Protein 7WQ5 (pdb70)

Structure (mmCIF, N/CA/C/O backbone):
data_7WQ5
#
_entry.id   7WQ5
#
_cell.length_a   92.520
_cell.length_b   132.050
_cell.length_c   124.430
_cell.angle_alpha   90.000
_cell.angle_beta   90.000
_cell.angle_gamma   90.000
#
_symmetry.space_group_name_H-M   'C 2 2 2'
#
loop_
_entity.id
_entity.type
_entity.pdbx_description
1 polymer 'Ethylene-responsive transcription factor WRI1'
2 polymer "DNA (5'-D(P*GP*TP*GP*GP*AP*CP*GP*AP*TP*GP*AP*AP*AP*CP*CP*GP*AP*GP*GP*AP*AP*GP*TP*A)-3')"
3 polymer "DNA (5'-D(P*TP*AP*CP*TP*TP*CP*CP*TP*CP*GP*GP*TP*TP*TP*CP*AP*TP*CP*GP*TP*CP*CP*AP*C)-3')"
4 non-polymer 'AMMONIUM ION'
5 water water
#
loop_
_atom_site.group_PDB
_atom_site.id
_atom_site.type_symbol
_atom_site.label_atom_id
_atom_site.label_alt_id
_atom_site.label_comp_id
_atom_site.label_asym_id
_atom_site.label_entity_id
_atom_site.label_seq_id
_atom_site.pdbx_PDB_ins_code
_atom_site.Cartn_x
_atom_site.Cartn_y
_atom_site.Cartn_z
_atom_site.occupancy
_atom_site.B_iso_or_equiv
_atom_site.auth_seq_id
_atom_site.auth_comp_id
_atom_site.auth_asym_id
_atom_site.auth_atom_id
_atom_site.pdbx_PDB_model_num
ATOM 1 N N . SER A 1 4 ? 11.88725 45.77859 -9.17159 1.000 102.68962 59 SER A N 1
ATOM 2 C CA . SER A 1 4 ? 10.50066 45.33581 -9.24856 1.000 104.44844 59 SER A CA 1
ATOM 3 C C . SER A 1 4 ? 9.54758 46.41634 -8.72866 1.000 108.41733 59 SER A C 1
ATOM 4 O O . SER A 1 4 ? 9.23971 47.38930 -9.42891 1.000 103.82349 59 SER A O 1
ATOM 7 N N . THR A 1 5 ? 9.09602 46.23511 -7.48963 1.000 97.13477 60 THR A N 1
ATOM 8 C CA . THR A 1 5 ? 8.10207 47.12439 -6.90217 1.000 95.95136 60 THR A CA 1
ATOM 9 C C . THR A 1 5 ? 8.68543 48.51645 -6.64888 1.000 92.70135 60 THR A C 1
ATOM 10 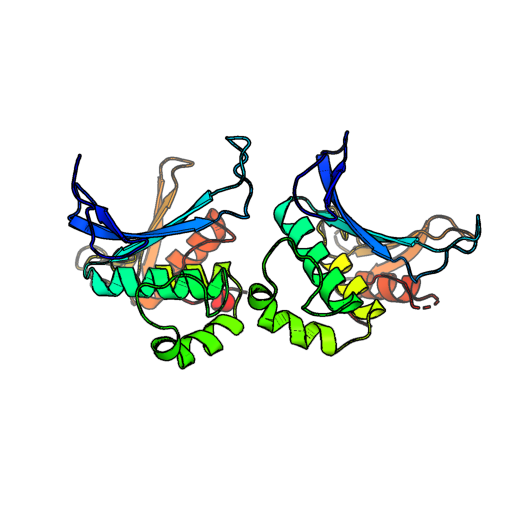O O . THR A 1 5 ? 9.83191 48.65683 -6.20946 1.000 97.75102 60 THR A O 1
ATOM 14 N N . ARG A 1 6 ? 7.90189 49.54713 -6.96545 1.000 80.60968 61 ARG A N 1
ATOM 15 C CA . ARG A 1 6 ? 8.28855 50.91926 -6.66617 1.000 77.28962 61 ARG A CA 1
ATOM 16 C C . ARG A 1 6 ? 8.32385 51.14757 -5.15573 1.000 75.98914 61 ARG A C 1
ATOM 17 O O . ARG A 1 6 ? 7.53397 50.57173 -4.40261 1.000 73.90071 61 ARG A O 1
ATOM 25 N N . ARG A 1 7 ? 9.24184 52.00476 -4.70765 1.000 62.29321 62 ARG A N 1
ATOM 26 C CA . ARG A 1 7 ? 9.37483 52.22823 -3.27347 1.000 67.91308 62 ARG A CA 1
ATOM 27 C C . ARG A 1 7 ? 8.09025 52.82291 -2.71021 1.000 57.91527 62 ARG A C 1
ATOM 28 O O . ARG A 1 7 ? 7.44007 53.66141 -3.33952 1.000 60.98715 62 ARG A O 1
ATOM 36 N N . SER A 1 8 ? 7.72127 52.36305 -1.51509 1.000 58.36376 63 SER A N 1
ATOM 37 C CA . SER A 1 8 ? 6.43637 52.73093 -0.93160 1.000 58.76422 63 SER A CA 1
ATOM 38 C C . SER A 1 8 ? 6.35801 54.21433 -0.59867 1.000 54.13901 63 SER A C 1
ATOM 39 O O . SER A 1 8 ? 5.25864 54.76803 -0.49566 1.000 51.83086 63 SER A O 1
ATOM 42 N N . SER A 1 9 ? 7.49521 54.87116 -0.41300 1.000 47.14203 64 SER A N 1
ATOM 43 C CA . SER A 1 9 ? 7.50438 56.28753 -0.09731 1.000 52.49848 64 SER A CA 1
ATOM 44 C C . SER A 1 9 ? 8.61607 56.96996 -0.87575 1.000 42.95140 64 SER A C 1
ATOM 45 O O . SER A 1 9 ? 9.64663 56.36841 -1.17297 1.000 54.24430 64 SER A O 1
ATOM 48 N N . ILE A 1 10 ? 8.39247 58.24594 -1.20058 1.000 45.52709 65 ILE A N 1
ATOM 49 C CA . ILE A 1 10 ? 9.40763 59.05703 -1.87015 1.000 50.52922 65 ILE A CA 1
ATOM 50 C C . ILE A 1 10 ? 10.51881 59.50810 -0.93737 1.000 55.31581 65 ILE A C 1
ATOM 51 O O . ILE A 1 10 ? 11.49841 60.10619 -1.40316 1.000 54.58795 65 ILE A O 1
ATOM 56 N N . TYR A 1 11 ? 10.41307 59.23151 0.36015 1.000 54.79932 66 TYR A N 1
ATOM 57 C CA . TYR A 1 11 ? 11.35589 59.74219 1.34773 1.000 59.00398 66 TYR A CA 1
ATOM 58 C C . TYR A 1 11 ? 12.23858 58.63078 1.88922 1.000 50.93390 66 TYR A C 1
ATOM 59 O O . TYR A 1 11 ? 11.83121 57.47179 1.97470 1.000 58.45554 66 TYR A O 1
ATOM 68 N N . ARG A 1 12 ? 13.45134 59.00668 2.26707 1.000 50.88629 67 ARG A N 1
ATOM 69 C CA . ARG A 1 12 ? 14.36061 58.07076 2.90424 1.000 53.95303 67 ARG A CA 1
ATOM 70 C C . ARG A 1 12 ? 13.85437 57.72766 4.30091 1.000 65.68398 67 ARG A C 1
ATOM 71 O O . ARG A 1 12 ? 13.34360 58.58968 5.02252 1.000 63.60500 67 ARG A O 1
ATOM 79 N N . GLY A 1 13 ? 13.95697 56.45261 4.66670 1.000 66.14982 68 GLY A N 1
ATOM 80 C CA . GLY A 1 13 ? 13.60906 56.02187 6.00773 1.000 61.81707 68 GLY A CA 1
ATOM 81 C C . GLY A 1 13 ? 12.12689 55.93177 6.29696 1.000 66.14389 68 GLY A C 1
ATOM 82 O O . GLY A 1 13 ? 11.74705 55.72827 7.45926 1.000 65.38300 68 GLY A O 1
ATOM 83 N N . VAL A 1 14 ? 11.28065 56.08105 5.28095 1.000 56.68743 69 VAL A N 1
ATOM 84 C CA . VAL A 1 14 ? 9.82969 56.06886 5.41770 1.000 48.53465 69 VAL A CA 1
ATOM 85 C C . VAL A 1 14 ? 9.28327 54.88057 4.64329 1.000 57.17649 69 VAL A C 1
ATOM 86 O O . VAL A 1 14 ? 9.62841 54.68607 3.47387 1.000 53.90304 69 VAL A O 1
ATOM 90 N N . THR A 1 15 ? 8.42476 54.09825 5.28531 1.000 55.56474 70 THR A N 1
ATOM 91 C CA . THR A 1 15 ? 7.77207 52.97423 4.63187 1.000 47.34647 70 THR A CA 1
ATOM 92 C C . THR A 1 15 ? 6.27863 53.05384 4.88811 1.000 53.30531 70 THR A C 1
ATOM 93 O O . THR A 1 15 ? 5.84898 53.05470 6.04392 1.000 55.50466 70 THR A O 1
ATOM 97 N N . ARG A 1 16 ? 5.48944 53.12297 3.82274 1.000 53.08176 71 ARG A N 1
ATOM 98 C CA . ARG A 1 16 ? 4.04748 53.05106 3.98614 1.000 50.26466 71 ARG A CA 1
ATOM 99 C C . ARG A 1 16 ? 3.66441 51.61340 4.27416 1.000 50.73752 71 ARG A C 1
ATOM 100 O O . ARG A 1 16 ? 3.91907 50.72982 3.45414 1.000 48.49586 71 ARG A O 1
ATOM 108 N N . HIS A 1 17 ? 3.06800 51.37578 5.44076 1.000 57.23677 72 HIS A N 1
ATOM 109 C CA . HIS A 1 17 ? 2.74697 50.01620 5.84637 1.000 44.88182 72 HIS A CA 1
ATOM 110 C C . HIS A 1 17 ? 1.64584 49.43214 4.97196 1.000 52.67421 72 HIS A C 1
ATOM 111 O O . HIS A 1 17 ? 0.61164 50.06981 4.74398 1.000 49.17926 72 HIS A O 1
ATOM 118 N N . ARG A 1 18 ? 1.86782 48.20198 4.49893 1.000 54.20674 73 ARG A N 1
ATOM 119 C CA . ARG A 1 18 ? 0.99062 47.62000 3.48834 1.000 49.95313 73 ARG A CA 1
ATOM 120 C C . ARG A 1 18 ? -0.42095 47.40792 4.01019 1.000 53.72961 73 ARG A C 1
ATOM 121 O O . ARG A 1 18 ? -1.37629 47.42667 3.23070 1.000 46.48416 73 ARG A O 1
ATOM 129 N N . TRP A 1 19 ? -0.58209 47.21121 5.31603 1.000 54.74121 74 TRP A N 1
ATOM 130 C CA . TRP A 1 19 ? -1.90410 46.97256 5.87893 1.000 49.78877 74 TRP A CA 1
ATOM 131 C C . TRP A 1 19 ? -2.51993 48.22087 6.49726 1.000 54.71108 74 TRP A C 1
ATOM 132 O O . TRP A 1 19 ? -3.65931 48.56516 6.18040 1.000 61.60724 74 TRP A O 1
ATOM 143 N N . THR A 1 20 ? -1.78746 48.92287 7.36113 1.000 53.27808 75 THR A N 1
ATOM 144 C CA . THR A 1 20 ? -2.39007 50.04209 8.07633 1.000 49.24370 75 THR A CA 1
ATOM 145 C C . THR A 1 20 ? -2.45637 51.29702 7.21758 1.000 51.42121 75 THR A C 1
ATOM 146 O O . THR A 1 20 ? -3.23142 52.20941 7.51605 1.000 53.07503 75 THR A O 1
ATOM 150 N N . GLY A 1 21 ? -1.64270 51.38188 6.17652 1.000 54.68221 76 GLY A N 1
ATOM 151 C CA . GLY A 1 21 ? -1.59370 52.61815 5.42959 1.000 53.14121 76 GLY A CA 1
ATOM 152 C C . GLY A 1 21 ? -0.87507 53.73143 6.14603 1.000 57.71255 76 GLY A C 1
ATOM 153 O O . GLY A 1 21 ? -0.93652 54.88132 5.70200 1.000 58.28730 76 GLY A O 1
ATOM 154 N N . ARG A 1 22 ? -0.19374 53.42115 7.24128 1.000 48.46660 77 ARG A N 1
ATOM 155 C CA . ARG A 1 22 ? 0.53321 54.40670 8.02529 1.000 48.21903 77 ARG A CA 1
ATOM 156 C C . ARG A 1 22 ? 1.95649 54.52250 7.50957 1.000 51.14026 77 ARG A C 1
ATOM 157 O O . ARG A 1 22 ? 2.53121 53.56048 6.99190 1.000 55.53339 77 ARG A O 1
ATOM 165 N N . PHE A 1 23 ? 2.52932 55.70909 7.66114 1.000 48.97845 78 PHE A N 1
ATOM 166 C CA . PHE A 1 23 ? 3.89898 55.93925 7.22231 1.000 44.56923 78 PHE A CA 1
ATOM 167 C C . PHE A 1 23 ? 4.81026 55.73991 8.41860 1.000 53.78846 78 PHE A C 1
ATOM 168 O O . PHE A 1 23 ? 4.84118 56.56370 9.33695 1.000 55.71392 78 PHE A O 1
ATOM 176 N N . GLU A 1 24 ? 5.50844 54.60968 8.43354 1.000 49.54308 79 GLU A N 1
ATOM 177 C CA . GLU A 1 24 ? 6.44981 54.30320 9.49577 1.000 49.28295 79 GLU A CA 1
ATOM 178 C C . GLU A 1 24 ? 7.77549 54.98362 9.20966 1.000 57.74828 79 GLU A C 1
ATOM 179 O O . GLU A 1 24 ? 8.26650 54.95415 8.07517 1.000 54.56336 79 GLU A O 1
ATOM 185 N N . ALA A 1 25 ? 8.34533 55.61099 10.23007 1.000 52.83810 80 ALA A N 1
ATOM 186 C CA . ALA A 1 25 ? 9.72221 56.06527 10.14685 1.000 53.27595 80 ALA A CA 1
ATOM 187 C C . ALA A 1 25 ? 10.62366 55.00548 10.75742 1.000 59.22457 80 ALA A C 1
ATOM 188 O O . ALA A 1 25 ? 10.28630 54.39607 11.77526 1.000 60.27988 80 ALA A O 1
ATOM 190 N N . HIS A 1 26 ? 11.75702 54.76150 10.11101 1.000 54.33698 81 HIS A N 1
ATOM 191 C CA . HIS A 1 26 ? 12.68282 53.75862 10.60342 1.000 61.81149 81 HIS A CA 1
ATOM 192 C C . HIS A 1 26 ? 14.08842 54.19341 10.24453 1.000 63.02444 81 HIS A C 1
ATOM 193 O O . HIS A 1 26 ? 14.29655 55.10680 9.44552 1.000 56.73734 81 HIS A O 1
ATOM 200 N N . LEU A 1 27 ? 15.05615 53.54741 10.87431 1.000 64.08335 82 LEU A N 1
ATOM 201 C CA . LEU A 1 27 ? 16.42550 53.98909 10.72028 1.000 68.36537 82 LEU A CA 1
ATOM 202 C C . LEU A 1 27 ? 17.32545 52.77144 10.80857 1.000 69.68798 82 LEU A C 1
ATOM 203 O O . LEU A 1 27 ? 17.01601 51.80635 11.51163 1.000 72.84687 82 LEU A O 1
ATOM 208 N N . TRP A 1 28 ? 18.43592 52.82200 10.08017 1.000 72.40601 83 TRP A N 1
ATOM 209 C CA . TRP A 1 28 ? 19.40605 51.73453 10.04749 1.000 74.41858 83 TRP A CA 1
ATOM 210 C C . TRP A 1 28 ? 20.65281 52.18773 10.79031 1.000 74.12452 83 TRP A C 1
ATOM 211 O O . TRP A 1 28 ? 21.37387 53.07930 10.32389 1.000 73.67099 83 TRP A O 1
ATOM 222 N N . ASP A 1 29 ? 20.89767 51.57453 11.94375 1.000 76.38688 84 ASP A N 1
ATOM 223 C CA . ASP A 1 29 ? 22.06773 51.87991 12.75983 1.000 80.08381 84 ASP A CA 1
ATOM 224 C C . ASP A 1 29 ? 23.19426 50.96194 12.30659 1.000 86.03317 84 ASP A C 1
ATOM 225 O O . ASP A 1 29 ? 23.28488 49.80780 12.73647 1.000 83.06086 84 ASP A O 1
ATOM 230 N N . LYS A 1 30 ? 24.05546 51.48175 11.43171 1.000 83.03232 85 LYS A N 1
ATOM 231 C CA . LYS A 1 30 ? 25.15103 50.70902 10.86579 1.000 91.92938 85 LYS A CA 1
ATOM 232 C C . LYS A 1 30 ? 26.32412 50.54796 11.81933 1.000 97.08270 85 LYS A C 1
ATOM 233 O O . LYS A 1 30 ? 27.28026 49.83785 11.48504 1.000 99.87098 85 LYS A O 1
ATOM 239 N N . SER A 1 31 ? 26.27151 51.17069 12.99474 1.000 96.80291 86 SER A N 1
ATOM 240 C CA . SER A 1 31 ? 27.35791 51.08129 13.95564 1.000 94.84952 86 SER A CA 1
ATOM 241 C C . SER A 1 31 ? 27.08259 50.10909 15.08996 1.000 90.96995 86 SER A C 1
ATOM 242 O O . SER A 1 31 ? 28.01869 49.47433 15.57544 1.000 92.88049 86 SER A O 1
ATOM 245 N N . SER A 1 32 ? 25.82869 49.95310 15.50463 1.000 89.10791 87 SER A N 1
ATOM 246 C CA . SER A 1 32 ? 25.52569 48.98762 16.54631 1.000 94.45450 87 SER A CA 1
ATOM 247 C C . SER A 1 32 ? 25.66663 47.56947 16.00724 1.000 91.08468 87 SER A C 1
ATOM 248 O O . SER A 1 32 ? 25.63774 47.32928 14.79845 1.000 95.52091 87 SER A O 1
ATOM 251 N N . TRP A 1 33 ? 25.81208 46.62368 16.92947 1.000 97.61951 88 TRP A N 1
ATOM 252 C CA . TRP A 1 33 ? 26.11596 45.23579 16.60720 1.000 99.24594 88 TRP A CA 1
ATOM 253 C C . TRP A 1 33 ? 24.85289 44.39804 16.77409 1.000 101.79745 88 TRP A C 1
ATOM 254 O O . TRP A 1 33 ? 24.25456 44.38010 17.85582 1.000 94.38420 88 TRP A O 1
ATOM 265 N N . ASN A 1 34 ? 24.44237 43.72584 15.69756 1.000 105.15446 89 ASN A N 1
ATOM 266 C CA . ASN A 1 34 ? 23.33196 42.77828 15.74070 1.000 108.34391 89 ASN A CA 1
ATOM 267 C C . ASN A 1 34 ? 23.83798 41.45730 16.30668 1.000 108.11501 89 ASN A C 1
ATOM 268 O O . ASN A 1 34 ? 24.65633 40.78540 15.67400 1.000 111.65751 89 ASN A O 1
ATOM 273 N N . SER A 1 35 ? 23.35362 41.07514 17.48807 1.000 108.39540 90 SER A N 1
ATOM 274 C CA . SER A 1 35 ? 23.90951 39.90290 18.15356 1.000 106.39872 90 SER A CA 1
ATOM 275 C C . SER A 1 35 ? 23.20435 38.60660 17.77950 1.000 111.71560 90 SER A C 1
ATOM 276 O O . SER A 1 35 ? 23.81669 37.53653 17.87981 1.000 115.08579 90 SER A O 1
ATOM 279 N N . ILE A 1 36 ? 21.93426 38.66197 17.36630 1.000 112.37135 91 ILE A N 1
ATOM 280 C CA . ILE A 1 36 ? 21.28300 37.46010 16.84404 1.000 109.56984 91 ILE A CA 1
ATOM 281 C C . ILE A 1 36 ? 21.95428 37.03081 15.54566 1.000 109.07517 91 ILE A C 1
ATOM 282 O O . ILE A 1 36 ? 22.23838 35.84590 15.33084 1.000 111.33084 91 ILE A O 1
ATOM 287 N N . GLN A 1 37 ? 22.22294 37.99049 14.66335 1.000 108.08656 92 GLN A N 1
ATOM 288 C CA . GLN A 1 37 ? 23.17849 37.79232 13.58751 1.000 106.35340 92 GLN A CA 1
ATOM 289 C C . GLN A 1 37 ? 24.59170 37.91807 14.14764 1.000 112.53205 92 GLN A C 1
ATOM 290 O O . GLN A 1 37 ? 24.80007 38.09146 15.34959 1.000 112.37422 92 GLN A O 1
ATOM 296 N N . ASN A 1 38 ? 25.58920 37.82411 13.27452 1.000 113.44134 93 ASN A N 1
ATOM 297 C CA . ASN A 1 38 ? 26.87953 38.41489 13.61909 1.000 111.02662 93 ASN A CA 1
ATOM 298 C C . ASN A 1 38 ? 26.84340 39.90654 13.32073 1.000 109.50213 93 ASN A C 1
ATOM 299 O O . ASN A 1 38 ? 26.89056 40.73766 14.23125 1.000 111.31659 93 ASN A O 1
ATOM 304 N N . LYS A 1 39 ? 26.64208 40.24899 12.05379 1.000 112.21909 94 LYS A N 1
ATOM 305 C CA . LYS A 1 39 ? 27.04019 41.54301 11.51413 1.000 114.08822 94 LYS A CA 1
ATOM 306 C C . LYS A 1 39 ? 26.59677 42.81000 12.24340 1.000 111.17614 94 LYS A C 1
ATOM 307 O O . LYS A 1 39 ? 25.61925 42.82254 12.99569 1.000 109.45311 94 LYS A O 1
ATOM 313 N N . LYS A 1 40 ? 27.37350 43.87003 12.02125 1.000 103.40918 95 LYS A N 1
ATOM 314 C CA . LYS A 1 40 ? 27.00547 45.22446 12.40416 1.000 104.51835 95 LYS A CA 1
ATOM 315 C C . LYS A 1 40 ? 25.70363 45.63105 11.72059 1.000 105.13748 95 LYS A C 1
ATOM 316 O O . LYS A 1 40 ? 25.48032 45.33628 10.54107 1.000 106.02265 95 LYS A O 1
ATOM 322 N N . GLY A 1 41 ? 24.84247 46.32438 12.46185 1.000 101.40669 96 GLY A N 1
ATOM 323 C CA . GLY A 1 41 ? 23.62740 46.85692 11.87680 1.000 90.92874 96 GLY A CA 1
ATOM 324 C C . GLY A 1 41 ? 22.36552 46.49368 12.63137 1.000 89.91651 96 GLY A C 1
ATOM 325 O O . GLY A 1 41 ? 22.12856 45.31732 12.92601 1.000 89.15533 96 GLY A O 1
ATOM 326 N N . LYS A 1 42 ? 21.54042 47.49535 12.94354 1.000 83.70734 97 LYS A N 1
ATOM 327 C CA . LYS A 1 42 ? 20.28827 47.27908 13.65791 1.000 81.41625 97 LYS A CA 1
ATOM 328 C C . LYS A 1 42 ? 19.21241 48.19946 13.09373 1.000 80.99287 97 LYS A C 1
ATOM 329 O O . LYS A 1 42 ? 19.49109 49.35574 12.76127 1.000 80.49208 97 LYS A O 1
ATOM 335 N N . GLN A 1 43 ? 17.98594 47.68320 12.97952 1.000 72.77747 98 GLN A N 1
ATOM 336 C CA . GLN A 1 43 ? 16.84514 48.46867 12.51263 1.000 69.65985 98 GLN A CA 1
ATOM 337 C C . GLN A 1 43 ? 16.17462 49.15946 13.69483 1.000 68.55871 98 GLN A C 1
ATOM 338 O O . GLN A 1 43 ? 15.81726 48.50502 14.67837 1.000 70.88710 98 GLN A O 1
ATOM 344 N N . VAL A 1 44 ? 15.98392 50.47199 13.59203 1.000 69.33198 99 VAL A N 1
ATOM 345 C CA . VAL A 1 44 ? 15.37447 51.26156 14.65935 1.000 68.82288 99 VAL A CA 1
ATOM 346 C C . VAL A 1 44 ? 14.02342 51.76506 14.17398 1.000 50.83281 99 VAL A C 1
ATOM 347 O O . VAL A 1 44 ? 13.94121 52.45190 13.15176 1.000 60.98782 99 VAL A O 1
ATOM 351 N N . TYR A 1 45 ? 12.97018 51.42000 14.90519 1.000 57.54994 100 TYR A N 1
ATOM 352 C CA . TYR A 1 45 ? 11.61074 51.82987 14.58098 1.000 56.59971 100 TYR A CA 1
ATOM 353 C C . TYR A 1 45 ? 11.32322 53.16292 15.26037 1.000 63.19071 100 TYR A C 1
ATOM 354 O O . TYR A 1 45 ? 11.43968 53.27269 16.47966 1.000 57.48878 100 TYR A O 1
ATOM 363 N N . LEU A 1 46 ? 10.95122 54.17569 14.47825 1.000 66.87284 101 LEU A N 1
ATOM 364 C CA . LEU A 1 46 ? 10.71892 55.50763 15.02092 1.000 55.78944 101 LEU A CA 1
ATOM 365 C C . LEU A 1 46 ? 9.25061 55.83387 15.24492 1.000 57.98669 101 LEU A C 1
ATOM 366 O O . LEU A 1 46 ? 8.95981 56.82855 15.90937 1.000 71.23579 101 LEU A O 1
ATOM 371 N N . GLY A 1 47 ? 8.32211 55.04980 14.71066 1.000 60.47291 102 GLY A N 1
ATOM 372 C CA . GLY A 1 47 ? 6.91109 55.25173 14.97049 1.000 53.04673 102 GLY A CA 1
ATOM 373 C C . GLY A 1 47 ? 6.09974 55.30756 13.69519 1.000 59.25770 102 GLY A C 1
ATOM 374 O O . GLY A 1 47 ? 6.61961 55.21817 12.58275 1.000 58.34973 102 GLY A O 1
ATOM 375 N N . ALA A 1 48 ? 4.78874 55.46784 13.87837 1.000 54.83186 103 ALA A N 1
ATOM 376 C CA . ALA A 1 48 ? 3.81530 55.51610 12.79459 1.000 44.49254 103 ALA A CA 1
ATOM 377 C C . ALA A 1 48 ? 3.22659 56.91644 12.68877 1.000 52.99001 103 ALA A C 1
ATOM 378 O O . ALA A 1 48 ? 2.96450 57.56523 13.71003 1.000 50.90779 103 ALA A O 1
ATOM 380 N N . TYR A 1 49 ? 3.01930 57.38048 11.44919 1.000 44.08706 104 TYR A N 1
ATOM 381 C CA . TYR A 1 49 ? 2.56893 58.73980 11.17537 1.000 42.42774 104 TYR A CA 1
ATOM 382 C C . TYR A 1 49 ? 1.46461 58.73214 10.12855 1.000 50.25753 104 TYR A C 1
ATOM 383 O O . TYR A 1 49 ? 1.58365 58.07634 9.09128 1.000 52.76608 104 TYR A O 1
ATOM 392 N N . ASP A 1 50 ? 0.38710 59.46530 10.41318 1.000 58.86204 105 ASP A N 1
ATOM 393 C CA . ASP A 1 50 ? -0.69887 59.61019 9.45594 1.000 50.07248 105 ASP A CA 1
ATOM 394 C C . ASP A 1 50 ? -0.28861 60.45126 8.26237 1.000 49.82909 105 ASP A C 1
ATOM 395 O O . ASP A 1 50 ? -0.97832 60.42772 7.23861 1.000 58.51976 105 ASP A O 1
ATOM 400 N N . SER A 1 51 ? 0.80860 61.19461 8.37727 1.000 52.05242 106 SER A N 1
ATOM 401 C CA . SER A 1 51 ? 1.28999 62.09306 7.33779 1.000 49.99761 106 SER A CA 1
ATOM 402 C C . SER A 1 51 ? 2.68799 61.69405 6.89274 1.000 52.60279 106 SER A C 1
ATOM 403 O O . SER A 1 51 ? 3.62804 61.68771 7.70050 1.000 47.71737 106 SER A O 1
ATOM 406 N N . GLU A 1 52 ? 2.83375 61.44738 5.59200 1.000 46.93700 107 GLU A N 1
ATOM 407 C CA . GLU A 1 52 ? 4.11185 60.99269 5.05423 1.000 47.64542 107 GLU A CA 1
ATOM 408 C C . GLU A 1 52 ? 5.22206 61.99780 5.32084 1.000 39.00264 107 GLU A C 1
ATOM 409 O O . GLU A 1 52 ? 6.33644 61.61247 5.69394 1.000 48.48662 107 GLU A O 1
ATOM 415 N N . GLU A 1 53 ? 4.94501 63.28892 5.10711 1.000 46.03083 108 GLU A N 1
ATOM 416 C CA . GLU A 1 53 ? 5.94429 64.31701 5.37562 1.000 53.13953 108 GLU A CA 1
ATOM 417 C C . GLU A 1 53 ? 6.36567 64.29911 6.83942 1.000 51.34534 108 GLU A C 1
ATOM 418 O O . GLU A 1 53 ? 7.53600 64.53888 7.15706 1.000 55.58376 108 GLU A O 1
ATOM 424 N N . ALA A 1 54 ? 5.42779 64.01685 7.74839 1.000 47.55044 109 ALA A N 1
ATOM 425 C CA . ALA A 1 54 ? 5.78597 63.93950 9.15947 1.000 49.08409 109 ALA A CA 1
ATOM 426 C C . ALA A 1 54 ? 6.73015 62.77308 9.41867 1.000 56.16876 109 ALA A C 1
ATOM 427 O O . ALA A 1 54 ? 7.68302 62.89801 10.19685 1.000 53.88177 109 ALA A O 1
ATOM 429 N N . ALA A 1 55 ? 6.49966 61.63145 8.76730 1.000 46.68713 110 ALA A N 1
ATOM 430 C CA . ALA A 1 55 ? 7.44054 60.52869 8.93720 1.000 52.12516 110 ALA A CA 1
ATOM 431 C C . ALA A 1 55 ? 8.81198 60.89118 8.37453 1.000 51.98682 110 ALA A C 1
ATOM 432 O O . ALA A 1 55 ? 9.84777 60.51926 8.94529 1.000 50.89330 110 ALA A O 1
ATOM 434 N N . ALA A 1 56 ? 8.84246 61.63826 7.26856 1.000 48.25907 111 ALA A N 1
ATOM 435 C CA . ALA A 1 56 ? 10.12848 62.07012 6.72425 1.000 58.24490 111 ALA A CA 1
ATOM 436 C C . ALA A 1 56 ? 10.86452 62.97445 7.70321 1.000 54.75329 111 ALA A C 1
ATOM 437 O O . ALA A 1 56 ? 12.07533 62.82700 7.91384 1.000 56.70460 111 ALA A O 1
ATOM 439 N N . HIS A 1 57 ? 10.14623 63.92258 8.30524 1.000 56.32086 112 HIS A N 1
ATOM 440 C CA . HIS A 1 57 ? 10.76248 64.80804 9.28696 1.000 57.65859 112 HIS A CA 1
ATOM 441 C C . HIS A 1 57 ? 11.26606 64.01212 10.47911 1.000 58.87286 112 HIS A C 1
ATOM 442 O O . HIS A 1 57 ? 12.33820 64.29968 11.02853 1.000 56.44322 112 HIS A O 1
ATOM 449 N N . THR A 1 58 ? 10.49923 63.00502 10.89590 1.000 52.37005 113 THR A N 1
ATOM 450 C CA . THR A 1 58 ? 10.93356 62.18331 12.01315 1.000 53.84100 113 THR A CA 1
ATOM 451 C C . THR A 1 58 ? 12.23232 61.46669 11.68125 1.000 63.63830 113 THR A C 1
ATOM 452 O O . THR A 1 58 ? 13.15654 61.41946 12.50633 1.000 63.66207 113 THR A O 1
ATOM 456 N N . TYR A 1 59 ? 12.31968 60.89380 10.47723 1.000 56.27838 114 TYR A N 1
ATOM 457 C CA . TYR A 1 59 ? 13.57560 60.27308 10.07214 1.000 59.60629 114 TYR A CA 1
ATOM 458 C C . TYR A 1 59 ? 14.71208 61.28621 10.09755 1.000 59.55577 114 TYR A C 1
ATOM 459 O O . TYR A 1 59 ? 15.80832 60.98275 10.57587 1.000 61.20141 114 TYR A O 1
ATOM 468 N N . ASP A 1 60 ? 14.47913 62.48205 9.55416 1.000 57.86130 115 ASP A N 1
ATOM 469 C CA . ASP A 1 60 ? 15.52949 63.49603 9.52571 1.000 58.33449 115 ASP A CA 1
ATOM 470 C C . ASP A 1 60 ? 16.04506 63.78725 10.92784 1.000 69.31123 115 ASP A C 1
ATOM 471 O O . ASP A 1 60 ? 17.25818 63.84795 11.16189 1.000 66.83464 115 ASP A O 1
ATOM 476 N N . LEU A 1 61 ? 15.13048 63.94828 11.88066 1.000 64.10706 116 LEU A N 1
ATOM 477 C CA . LEU A 1 61 ? 15.53847 64.31180 13.23127 1.000 62.13286 116 LEU A CA 1
ATOM 478 C C . LEU A 1 61 ? 16.29728 63.18122 13.91345 1.000 68.01814 116 LEU A C 1
ATOM 479 O O . LEU A 1 61 ? 17.33791 63.41724 14.54746 1.000 68.56970 116 LEU A O 1
ATOM 484 N N . ALA A 1 62 ? 15.80321 61.94587 13.78986 1.000 59.12233 117 ALA A N 1
ATOM 485 C CA . ALA A 1 62 ? 16.52473 60.81655 14.37209 1.000 62.23642 117 ALA A CA 1
ATOM 486 C C . ALA A 1 62 ? 17.91032 60.66836 13.75157 1.000 68.05321 117 ALA A C 1
ATOM 487 O O . ALA A 1 62 ? 18.89180 60.40431 14.45852 1.000 71.69077 117 ALA A O 1
ATOM 489 N N . ALA A 1 63 ? 18.01379 60.85136 12.43146 1.000 71.06693 118 ALA A N 1
ATOM 490 C CA . ALA A 1 63 ? 19.31167 60.77427 11.76918 1.000 74.46742 118 ALA A CA 1
ATOM 491 C C . ALA A 1 63 ? 20.24955 61.85429 12.28237 1.000 74.46151 118 ALA A C 1
ATOM 492 O O . ALA A 1 63 ? 21.44763 61.61320 12.46105 1.000 73.51326 118 ALA A O 1
ATOM 494 N N . LEU A 1 64 ? 19.72140 63.05623 12.51572 1.000 72.41126 119 LEU A N 1
ATOM 495 C CA . LEU A 1 64 ? 20.53474 64.11917 13.09407 1.000 71.92816 119 LEU A CA 1
ATOM 496 C C . LEU A 1 64 ? 21.04018 63.73000 14.47769 1.000 70.95228 119 LEU A C 1
ATOM 497 O O . LEU A 1 64 ? 22.21277 63.94802 14.80381 1.000 75.15202 119 LEU A O 1
ATOM 502 N N . LYS A 1 65 ? 20.18171 63.12511 15.29695 1.000 72.29919 120 LYS A N 1
ATOM 503 C CA . LYS A 1 65 ? 20.64688 62.71020 16.61702 1.000 73.66524 120 LYS A CA 1
ATOM 504 C C . LYS A 1 65 ? 21.70512 61.61804 16.51589 1.000 78.94884 120 LYS A C 1
ATOM 505 O O . LYS A 1 65 ? 22.59947 61.53822 17.36527 1.000 84.79634 120 LYS A O 1
ATOM 511 N N . TYR A 1 66 ? 21.62075 60.77002 15.49207 1.000 82.84342 121 TYR A N 1
ATOM 512 C CA . TYR A 1 66 ? 22.53903 59.64044 15.39209 1.000 75.51402 121 TYR A CA 1
ATOM 513 C C . TYR A 1 66 ? 23.86518 59.99192 14.72351 1.000 81.40414 121 TYR A C 1
ATOM 514 O O . TYR A 1 66 ? 24.87892 59.35256 15.01648 1.000 84.35049 121 TYR A O 1
ATOM 523 N N . TRP A 1 67 ? 23.88438 60.95015 13.79038 1.000 76.28771 122 TRP A N 1
ATOM 524 C CA . TRP A 1 67 ? 25.03802 61.07474 12.90653 1.000 79.65222 122 TRP A CA 1
ATOM 525 C C . TRP A 1 67 ? 25.43382 62.50547 12.55813 1.000 83.33508 122 TRP A C 1
ATOM 526 O O . TRP A 1 67 ? 26.27370 62.69317 11.66797 1.000 93.20711 122 TRP A O 1
ATOM 537 N N . GLY A 1 68 ? 24.86294 63.51792 13.19433 1.000 81.30929 123 GLY A N 1
ATOM 538 C CA . GLY A 1 68 ? 25.31228 64.87326 12.97528 1.000 73.68004 123 GLY A CA 1
ATOM 539 C C . GLY A 1 68 ? 24.73317 65.54386 11.74689 1.000 78.43739 123 GLY A C 1
ATOM 540 O O . GLY A 1 68 ? 24.10733 64.91038 10.89138 1.000 84.33163 123 GLY A O 1
ATOM 541 N N . PRO A 1 69 ? 24.96929 66.85539 11.63123 1.000 83.53095 124 PRO A N 1
ATOM 542 C CA . PRO A 1 69 ? 24.20384 67.68514 10.68488 1.000 78.38885 124 PRO A CA 1
ATOM 543 C C . PRO A 1 69 ? 24.53943 67.49894 9.21064 1.000 85.43357 124 PRO A C 1
ATOM 544 O O . PRO A 1 69 ? 24.03277 68.28058 8.39457 1.000 83.62973 124 PRO A O 1
ATOM 548 N N . ASP A 1 70 ? 25.38926 66.55345 8.80160 1.000 77.86349 125 ASP A N 1
ATOM 549 C CA . ASP A 1 70 ? 25.54240 66.35686 7.36212 1.000 91.16030 125 ASP A CA 1
ATOM 550 C C . ASP A 1 70 ? 25.32595 64.90566 6.95196 1.000 85.50739 125 ASP A C 1
ATOM 551 O O . ASP A 1 70 ? 25.73826 64.51337 5.85687 1.000 89.05871 125 ASP A O 1
ATOM 556 N N . THR A 1 71 ? 24.66337 64.11459 7.79321 1.000 81.84067 126 THR A N 1
ATOM 557 C CA . THR A 1 71 ? 24.10227 62.84883 7.34743 1.000 81.22847 126 THR A CA 1
ATOM 558 C C . THR A 1 71 ? 23.04775 63.10826 6.26862 1.000 77.22087 126 THR A C 1
ATOM 559 O O . THR A 1 71 ? 22.59498 64.24023 6.06876 1.000 70.74071 126 THR A O 1
ATOM 563 N N . ILE A 1 72 ? 22.67252 62.04917 5.54672 1.000 76.76687 127 ILE A N 1
ATOM 564 C CA . ILE A 1 72 ? 21.70865 62.19435 4.45453 1.000 75.56684 127 ILE A CA 1
ATOM 565 C C . ILE A 1 72 ? 20.31277 62.40969 5.02557 1.000 75.56910 127 ILE A C 1
ATOM 566 O O . ILE A 1 72 ? 19.85428 61.65204 5.89188 1.000 76.59805 127 ILE A O 1
ATOM 571 N N . LEU A 1 73 ? 19.62232 63.44027 4.53419 1.000 68.63837 128 LEU A N 1
ATOM 572 C CA . LEU A 1 73 ? 18.35441 63.86235 5.11150 1.000 68.99910 128 LEU A CA 1
ATOM 573 C C . LEU A 1 73 ? 17.31825 64.09699 4.02686 1.000 66.79389 128 LEU A C 1
ATOM 574 O O . LEU A 1 73 ? 17.64021 64.52299 2.91683 1.000 62.53825 128 LEU A O 1
ATOM 579 N N . ASN A 1 74 ? 16.05706 63.85051 4.38071 1.000 63.08111 129 ASN A N 1
ATOM 580 C CA . ASN A 1 74 ? 14.96335 64.17873 3.47791 1.000 57.21922 129 ASN A CA 1
ATOM 581 C C . ASN A 1 74 ? 14.84096 65.67893 3.27105 1.000 64.55467 129 ASN A C 1
ATOM 582 O O . ASN A 1 74 ? 14.29593 66.12532 2.25680 1.000 63.89269 129 ASN A O 1
ATOM 587 N N . PHE A 1 75 ? 15.30508 66.47092 4.22475 1.000 60.30852 130 PHE A N 1
ATOM 588 C CA . PHE A 1 75 ? 15.23919 67.91334 4.10093 1.000 65.29984 130 PHE A CA 1
ATOM 589 C C . PHE A 1 75 ? 16.50019 68.51663 4.69150 1.000 65.60020 130 PHE A C 1
ATOM 590 O O . PHE A 1 75 ? 17.12075 67.92167 5.57892 1.000 61.46038 130 PHE A O 1
ATOM 598 N N . PRO A 1 76 ? 16.90837 69.69223 4.22590 1.000 61.19975 131 PRO A N 1
ATOM 599 C CA . PRO A 1 76 ? 18.20263 70.23563 4.65508 1.000 69.73263 131 PRO A CA 1
ATOM 600 C C . PRO A 1 76 ? 18.24991 70.51987 6.15198 1.000 72.68785 131 PRO A C 1
ATOM 601 O O . PRO A 1 76 ? 17.25530 70.90323 6.77589 1.000 69.81505 131 PRO A O 1
ATOM 605 N N . ALA A 1 77 ? 19.44714 70.34340 6.71837 1.000 75.11593 132 ALA A N 1
ATOM 606 C CA . ALA A 1 77 ? 19.65254 70.51594 8.15027 1.000 72.64015 132 ALA A CA 1
ATOM 607 C C . ALA A 1 77 ? 19.33075 71.92872 8.61897 1.000 71.06234 132 ALA A C 1
ATOM 608 O O . ALA A 1 77 ? 19.02098 72.12024 9.79814 1.000 71.09004 132 ALA A O 1
ATOM 610 N N . GLU A 1 78 ? 19.38080 72.91887 7.72527 1.000 73.14282 133 GLU A N 1
ATOM 611 C CA . GLU A 1 78 ? 19.03833 74.28320 8.11679 1.000 80.10421 133 GLU A CA 1
ATOM 612 C C . GLU A 1 78 ? 17.59658 74.38677 8.58979 1.000 79.43486 133 GLU A C 1
ATOM 613 O O . GLU A 1 78 ? 17.25954 75.29786 9.35515 1.000 77.16192 133 GLU A O 1
ATOM 619 N N . THR A 1 79 ? 16.73047 73.48191 8.12961 1.000 74.65650 134 THR A N 1
ATOM 620 C CA . THR A 1 79 ? 15.34381 73.47154 8.57950 1.000 73.26932 134 THR A CA 1
ATOM 621 C C . THR A 1 79 ? 15.19731 72.94007 9.99800 1.000 71.08785 134 THR A C 1
ATOM 622 O O . THR A 1 79 ? 14.12841 73.09138 10.59863 1.000 73.89257 134 THR A O 1
ATOM 626 N N . TYR A 1 80 ? 16.23599 72.30806 10.53813 1.000 69.28311 135 TYR A N 1
ATOM 627 C CA . TYR A 1 80 ? 16.17241 71.67208 11.84529 1.000 70.97011 135 TYR A CA 1
ATOM 628 C C . TYR A 1 80 ? 17.05901 72.35943 12.87828 1.000 68.43899 135 TYR A C 1
ATOM 629 O O . TYR A 1 80 ? 17.32224 71.78119 13.93875 1.000 68.00837 135 TYR A O 1
ATOM 638 N N . THR A 1 81 ? 17.50164 73.59149 12.59848 1.000 74.57705 136 THR A N 1
ATOM 639 C CA . THR A 1 81 ? 18.49499 74.24798 13.44596 1.000 72.51954 136 THR A CA 1
ATOM 640 C C . THR A 1 81 ? 18.04666 74.27418 14.90134 1.000 71.91040 136 THR A C 1
ATOM 641 O O . THR A 1 81 ? 18.75239 73.77904 15.78942 1.000 71.43672 136 THR A O 1
ATOM 645 N N . LYS A 1 82 ? 16.83740 74.77793 15.15565 1.000 69.01302 137 LYS A N 1
ATOM 646 C CA . LYS A 1 82 ? 16.32187 74.77815 16.52134 1.000 71.81300 137 LYS A CA 1
ATOM 647 C C . LYS A 1 82 ? 16.32107 73.36778 17.10184 1.000 68.01455 137 LYS A C 1
ATOM 648 O O . LYS A 1 82 ? 16.88416 73.12972 18.17885 1.000 73.02370 137 LYS A O 1
ATOM 654 N N . GLU A 1 83 ? 15.75892 72.39973 16.36748 1.000 70.28648 138 GLU A N 1
ATOM 655 C CA . GLU A 1 83 ? 15.73397 71.03090 16.87978 1.000 66.53088 138 GLU A CA 1
ATOM 656 C C . GLU A 1 83 ? 17.14060 70.52831 17.15124 1.000 65.56642 138 GLU A C 1
ATOM 657 O O . GLU A 1 83 ? 17.37150 69.79325 18.12124 1.000 61.32638 138 GLU A O 1
ATOM 663 N N . LEU A 1 84 ? 18.10047 70.94747 16.32120 1.000 65.52748 139 LEU A N 1
ATOM 664 C CA . LEU A 1 84 ? 19.48004 70.52080 16.51761 1.000 70.59826 139 LEU A CA 1
ATOM 665 C C . LEU A 1 84 ? 19.97888 70.89683 17.90290 1.000 72.65197 139 LEU A C 1
ATOM 666 O O . LEU A 1 84 ? 20.59485 70.07432 18.58834 1.000 79.14079 139 LEU A O 1
ATOM 671 N N . GLU A 1 85 ? 19.67551 72.10942 18.36193 1.000 68.85569 140 GLU A N 1
ATOM 672 C CA . GLU A 1 85 ? 20.09467 72.45426 19.71268 1.000 72.60377 140 GLU A CA 1
ATOM 673 C C . GLU A 1 85 ? 19.36664 71.60635 20.74172 1.000 70.87983 140 GLU A C 1
ATOM 674 O O . GLU A 1 85 ? 19.99798 71.06279 21.65564 1.000 74.25102 140 GLU A O 1
ATOM 680 N N . GLU A 1 86 ? 18.05054 71.43055 20.58493 1.000 67.16225 141 GLU A N 1
ATOM 681 C CA . GLU A 1 86 ? 17.29973 70.73151 21.62587 1.000 72.50833 141 GLU A CA 1
ATOM 682 C C . GLU A 1 86 ? 17.78035 69.29736 21.76489 1.000 69.18158 141 GLU A C 1
ATOM 683 O O . GLU A 1 86 ? 17.93711 68.77265 22.87883 1.000 67.18823 141 GLU A O 1
ATOM 689 N N . MET A 1 87 ? 18.02784 68.66668 20.62732 1.000 67.06355 142 MET A N 1
ATOM 690 C CA . MET A 1 87 ? 18.63806 67.36055 20.47613 1.000 73.34111 142 MET A CA 1
ATOM 691 C C . MET A 1 87 ? 19.84041 67.16772 21.38633 1.000 65.60944 142 MET A C 1
ATOM 692 O O . MET A 1 87 ? 20.01993 66.08803 21.96171 1.000 66.27949 142 MET A O 1
ATOM 697 N N . GLN A 1 88 ? 20.67839 68.20393 21.50468 1.000 73.57508 143 GLN A N 1
ATOM 698 C CA . GLN A 1 88 ? 21.92585 68.05678 22.24464 1.000 72.98846 143 GLN A CA 1
ATOM 699 C C . GLN A 1 88 ? 21.70711 67.92979 23.74049 1.000 71.72024 143 GLN A C 1
ATOM 700 O O . GLN A 1 88 ? 22.61832 67.48321 24.44289 1.000 71.24924 143 GLN A O 1
ATOM 706 N N . ARG A 1 89 ? 20.52585 68.28384 24.24274 1.000 74.50642 144 ARG A N 1
ATOM 707 C CA . ARG A 1 89 ? 20.31886 68.34850 25.68443 1.000 67.86846 144 ARG A CA 1
ATOM 708 C C . ARG A 1 89 ? 19.83161 67.04332 26.29246 1.000 68.42886 144 ARG A C 1
ATOM 709 O O . ARG A 1 89 ? 19.60443 66.99834 27.50499 1.000 79.69995 144 ARG A O 1
ATOM 717 N N . VAL A 1 90 ? 19.66513 65.97986 25.50629 1.000 70.90785 145 VAL A N 1
ATOM 718 C CA . VAL A 1 90 ? 19.09760 64.73381 26.01510 1.000 75.10999 145 VAL A CA 1
ATOM 719 C C . VAL A 1 90 ? 19.89749 63.54836 25.49730 1.000 68.22649 145 VAL A C 1
ATOM 720 O O . VAL A 1 90 ? 20.71921 63.66472 24.58805 1.000 65.54525 145 VAL A O 1
ATOM 724 N N . THR A 1 91 ? 19.63483 62.39294 26.09976 1.000 68.34710 146 THR A N 1
ATOM 725 C CA . THR A 1 91 ? 20.17519 61.13224 25.61892 1.000 72.30495 146 THR A CA 1
ATOM 726 C C . THR A 1 91 ? 19.68937 60.84566 24.19867 1.000 78.85515 146 THR A C 1
ATOM 727 O O . THR A 1 91 ? 18.74442 61.46076 23.69826 1.000 76.89295 146 THR A O 1
ATOM 731 N N . LYS A 1 92 ? 20.35853 59.89982 23.53734 1.000 79.44645 147 LYS A N 1
ATOM 732 C CA . LYS A 1 92 ? 19.82084 59.37786 22.28525 1.000 74.67733 147 LYS A CA 1
ATOM 733 C C . LYS A 1 92 ? 18.50771 58.64548 22.53032 1.000 73.40475 147 LYS A C 1
ATOM 734 O O . LYS A 1 92 ? 17.53279 58.82137 21.78495 1.000 70.81851 147 LYS A O 1
ATOM 740 N N . GLU A 1 93 ? 18.45796 57.84474 23.59662 1.000 71.42935 148 GLU A N 1
ATOM 741 C CA . GLU A 1 93 ? 17.22851 57.14767 23.95954 1.000 76.39307 148 GLU A CA 1
ATOM 742 C C . GLU A 1 93 ? 16.13534 58.12687 24.36899 1.000 77.19344 148 GLU A C 1
ATOM 743 O O . GLU A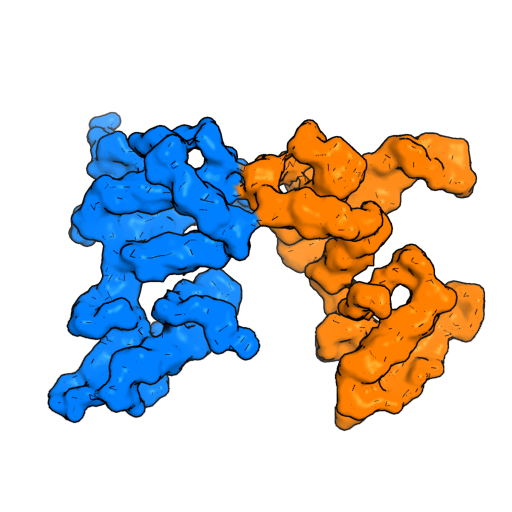 1 93 ? 14.96001 57.92787 24.04144 1.000 78.53850 148 GLU A O 1
ATOM 749 N N . GLU A 1 94 ? 16.49793 59.18721 25.09027 1.000 73.21063 149 GLU A N 1
ATOM 750 C CA . GLU A 1 94 ? 15.50389 60.18429 25.46330 1.000 75.45934 149 GLU A CA 1
ATOM 751 C C . GLU A 1 94 ? 14.91971 60.85275 24.22853 1.000 68.87149 149 GLU A C 1
ATOM 752 O O . GLU A 1 94 ? 13.70123 61.03766 24.12083 1.000 65.26593 149 GLU A O 1
ATOM 758 N N . TYR A 1 95 ? 15.78129 61.23472 23.28762 1.000 64.75435 150 TYR A N 1
ATOM 759 C CA . TYR A 1 95 ? 15.29755 61.89055 22.08097 1.000 66.88832 150 TYR A CA 1
ATOM 760 C C . TYR A 1 95 ? 14.41779 60.95912 21.25518 1.000 68.90350 150 TYR A C 1
ATOM 761 O O . TYR A 1 95 ? 13.38607 61.38756 20.72598 1.000 64.82534 150 TYR A O 1
ATOM 770 N N . LEU A 1 96 ? 14.80850 59.68323 21.13172 1.000 61.00687 151 LEU A N 1
ATOM 771 C CA . LEU A 1 96 ? 14.00775 58.74294 20.35425 1.000 61.40382 151 LEU A CA 1
ATOM 772 C C . LEU A 1 96 ? 12.67078 58.48035 21.02404 1.000 64.74055 151 LEU A C 1
ATOM 773 O O . LEU A 1 96 ? 11.64396 58.36059 20.34406 1.000 60.70617 151 LEU A O 1
ATOM 778 N N . ALA A 1 97 ? 12.66238 58.39746 22.35689 1.000 60.16605 152 ALA A N 1
ATOM 779 C CA . ALA A 1 97 ? 11.40621 58.28830 23.08408 1.000 64.28718 152 ALA A CA 1
ATOM 780 C C . ALA A 1 97 ? 10.53251 59.51198 22.84774 1.000 57.29244 152 ALA A C 1
ATOM 781 O O . ALA A 1 97 ? 9.31091 59.38912 22.72032 1.000 59.26741 152 ALA A O 1
ATOM 783 N N . SER A 1 98 ? 11.13027 60.70691 22.81193 1.000 52.80882 153 SER A N 1
ATOM 784 C CA . SER A 1 98 ? 10.32167 61.89416 22.55668 1.000 58.06006 153 SER A CA 1
ATOM 785 C C . SER A 1 98 ? 9.73177 61.84843 21.15299 1.000 59.09798 153 SER A C 1
ATOM 786 O O . SER A 1 98 ? 8.53969 62.11981 20.96727 1.000 63.40009 153 SER A O 1
ATOM 789 N N . LEU A 1 99 ? 10.54486 61.46300 20.16113 1.000 51.29343 154 LEU A N 1
ATOM 790 C CA . LEU A 1 99 ? 10.05083 61.34696 18.78917 1.000 64.70840 154 LEU A CA 1
ATOM 791 C C . LEU A 1 99 ? 8.90800 60.34783 18.71431 1.000 60.88690 154 LEU A C 1
ATOM 792 O O . LEU A 1 99 ? 7.88601 60.60975 18.07238 1.000 54.71873 154 LEU A O 1
ATOM 797 N N . ARG A 1 100 ? 9.04993 59.21056 19.39646 1.000 55.13816 155 ARG A N 1
ATOM 798 C CA . ARG A 1 100 ? 7.96920 58.24012 19.43802 1.000 58.78510 155 ARG A CA 1
ATOM 799 C C . ARG A 1 100 ? 6.73856 58.80397 20.13284 1.000 61.39851 155 ARG A C 1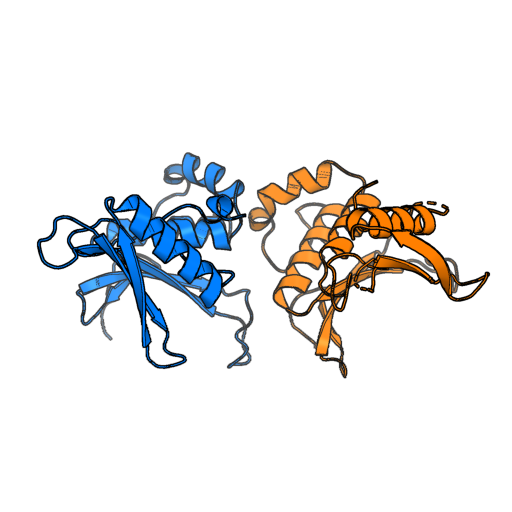
ATOM 800 O O . ARG A 1 100 ? 5.60597 58.47520 19.75696 1.000 59.83735 155 ARG A O 1
ATOM 808 N N . ARG A 1 101 ? 6.94115 59.65147 21.14469 1.000 63.96332 156 ARG A N 1
ATOM 809 C CA . ARG A 1 101 ? 5.82300 60.19714 21.90657 1.000 63.93275 156 ARG A CA 1
ATOM 810 C C . ARG A 1 101 ? 4.96369 61.12379 21.05561 1.000 59.09946 156 ARG A C 1
ATOM 811 O O . ARG A 1 101 ? 3.74301 61.17626 21.24323 1.000 65.17958 156 ARG A O 1
ATOM 819 N N . GLN A 1 102 ? 5.57277 61.84800 20.11548 1.000 52.80378 157 GLN A N 1
ATOM 820 C CA . GLN A 1 102 ? 4.83306 62.70366 19.19458 1.000 68.32504 157 GLN A CA 1
ATOM 821 C C . GLN A 1 102 ? 4.20702 61.95474 18.02698 1.000 63.30259 157 GLN A C 1
ATOM 822 O O . GLN A 1 102 ? 3.47622 62.57463 17.24842 1.000 60.12009 157 GLN A O 1
ATOM 828 N N . SER A 1 103 ? 4.49107 60.66878 17.85297 1.000 56.89495 158 SER A N 1
ATOM 829 C CA . SER A 1 103 ? 4.05357 60.02564 16.62600 1.000 50.25740 158 SER A CA 1
ATOM 830 C C . SER A 1 103 ? 2.54710 59.79093 16.65876 1.000 55.30426 158 SER A C 1
ATOM 831 O O . SER A 1 103 ? 1.90656 59.82676 17.71261 1.000 54.70962 158 SER A O 1
ATOM 834 N N . SER A 1 104 ? 1.98458 59.55641 15.47235 1.000 47.99823 159 SER A N 1
ATOM 835 C CA . SER A 1 104 ? 0.54428 59.35940 15.35262 1.000 51.40140 159 SER A CA 1
ATOM 836 C C . SER A 1 104 ? 0.08400 58.10834 16.08229 1.000 51.53573 159 SER A C 1
ATOM 837 O O . SER A 1 104 ? -0.99910 58.09280 16.67524 1.000 51.83455 159 SER A O 1
ATOM 840 N N . GLY A 1 105 ? 0.86883 57.03563 16.01330 1.000 56.22790 160 GLY A N 1
ATOM 841 C CA . GLY A 1 105 ? 0.43493 55.77258 16.56965 1.000 51.08649 160 GLY A CA 1
ATOM 842 C C . GLY A 1 105 ? 0.60055 55.64046 18.06693 1.000 56.39009 160 GLY A C 1
ATOM 843 O O . GLY A 1 105 ? 0.11499 54.66293 18.64343 1.000 45.93785 160 GLY A O 1
ATOM 844 N N . PHE A 1 106 ? 1.26135 56.60360 18.71216 1.000 55.80511 161 PHE A N 1
ATOM 845 C CA . PHE A 1 106 ? 1.47737 56.50206 20.14912 1.000 56.33340 161 PHE A CA 1
ATOM 846 C C . PHE A 1 106 ? 0.15603 56.34001 20.88220 1.000 61.46118 161 PHE A C 1
ATOM 847 O O . PHE A 1 106 ? -0.01940 55.39743 21.65909 1.000 57.80419 161 PHE A O 1
ATOM 855 N N . SER A 1 107 ? -0.80464 57.21948 20.61498 1.000 55.23573 162 SER A N 1
ATOM 856 C CA . SER A 1 107 ? -2.11088 57.13748 21.25375 1.000 58.96198 162 SER A CA 1
ATOM 857 C C . SER A 1 107 ? -3.19241 57.39246 20.21941 1.000 51.77207 162 SER A C 1
ATOM 858 O O . SER A 1 107 ? -3.16945 58.41731 19.53202 1.000 57.21647 162 SER A O 1
ATOM 861 N N . ARG A 1 108 ? -4.13010 56.46119 20.11586 1.000 60.04972 163 ARG A N 1
ATOM 862 C CA . ARG A 1 108 ? -5.31515 56.56941 19.28207 1.000 56.26418 163 ARG A CA 1
ATOM 863 C C . ARG A 1 108 ? -6.55276 56.61231 20.16556 1.000 58.20670 163 ARG A C 1
ATOM 864 O O . ARG A 1 108 ? -6.51388 56.28498 21.35023 1.000 62.92464 163 ARG A O 1
ATOM 872 N N . GLY A 1 109 ? -7.66927 56.97285 19.56786 1.000 60.53740 164 GLY A N 1
ATOM 873 C CA . GLY A 1 109 ? -8.91007 56.93688 20.30202 1.000 62.24611 164 GLY A CA 1
ATOM 874 C C . GLY A 1 109 ? -9.14319 58.19817 21.11310 1.000 64.91422 164 GLY A C 1
ATOM 875 O O . GLY A 1 109 ? -8.50296 59.23769 20.91974 1.000 70.90184 164 GLY A O 1
ATOM 876 N N . VAL A 1 110 ? -10.06488 58.07226 22.06982 1.000 54.68073 165 VAL A N 1
ATOM 877 C CA . VAL A 1 110 ? -10.65217 59.23358 22.73307 1.000 60.49745 165 VAL A CA 1
ATOM 878 C C . VAL A 1 110 ? -9.58081 60.04504 23.44952 1.000 59.21149 165 VAL A C 1
ATOM 879 O O . VAL A 1 110 ? -9.34870 61.22018 23.14024 1.000 66.35302 165 VAL A O 1
ATOM 883 N N . SER A 1 111 ? -8.91761 59.43015 24.41738 1.000 56.04053 166 SER A N 1
ATOM 884 C CA . SER A 1 111 ? -7.86045 60.11025 25.14352 1.000 60.91363 166 SER A CA 1
ATOM 885 C C . SER A 1 111 ? -6.63011 60.31700 24.27385 1.000 51.16248 166 SER A C 1
ATOM 886 O O . SER A 1 111 ? -6.31597 59.51730 23.39179 1.000 69.80847 166 SER A O 1
ATOM 889 N N . LYS A 1 112 ? -5.90874 61.38473 24.56838 1.000 61.07633 167 LYS A N 1
ATOM 890 C CA . LYS A 1 112 ? -4.64342 61.67668 23.92285 1.000 58.24589 167 LYS A CA 1
ATOM 891 C C . LYS A 1 112 ? -3.48206 60.92803 24.55850 1.000 54.56884 167 LYS A C 1
ATOM 892 O O . LYS A 1 112 ? -2.35021 61.05280 24.08361 1.000 52.35234 167 LYS A O 1
ATOM 898 N N . TYR A 1 113 ? -3.72246 60.17603 25.62906 1.000 61.33822 168 TYR A N 1
ATOM 899 C CA . TYR A 1 113 ? -2.66586 59.47673 26.34725 1.000 56.00409 168 TYR A CA 1
ATOM 900 C C . TYR A 1 113 ? -2.73189 57.98710 26.05318 1.000 49.26859 168 TYR A C 1
ATOM 901 O O . TYR A 1 113 ? -3.82097 57.42404 25.90879 1.000 52.59784 168 TYR A O 1
ATOM 910 N N . ARG A 1 114 ? -1.56657 57.34905 25.94983 1.000 46.66160 169 ARG A N 1
ATOM 911 C CA . ARG A 1 114 ? -1.53369 55.91341 25.70891 1.000 53.11665 169 ARG A CA 1
ATOM 912 C C . ARG A 1 114 ? -1.91370 55.17957 26.98174 1.000 60.47298 169 ARG A C 1
ATOM 913 O O . ARG A 1 114 ? -1.57760 55.61159 28.08705 1.000 54.95146 169 ARG A O 1
ATOM 921 N N . GLY A 1 115 ? -2.61781 54.06496 26.82109 1.000 55.68617 170 GLY A N 1
ATOM 922 C CA . GLY A 1 115 ? -3.02971 53.29936 27.97230 1.000 58.00006 170 GLY A CA 1
ATOM 923 C C . GLY A 1 115 ? -4.20082 53.86962 28.73016 1.000 58.36753 170 GLY A C 1
ATOM 924 O O . GLY A 1 115 ? -4.59664 53.28996 29.74210 1.000 57.99771 170 GLY A O 1
ATOM 925 N N . VAL A 1 116 ? -4.78790 54.96886 28.25851 1.000 55.30939 171 VAL A N 1
ATOM 926 C CA . VAL A 1 116 ? -5.90312 55.62685 28.92821 1.000 56.84038 171 VAL A CA 1
ATOM 927 C C . VAL A 1 116 ? -7.13715 55.48194 28.05432 1.000 49.66718 171 VAL A C 1
ATOM 928 O O . VAL A 1 116 ? -7.07210 55.71279 26.84323 1.000 54.85846 171 VAL A O 1
ATOM 932 N N . ALA A 1 117 ? -8.24979 55.07840 28.66271 1.000 59.42134 172 ALA A N 1
ATOM 933 C CA . ALA A 1 117 ? -9.54661 55.06048 27.99054 1.000 53.41983 172 ALA A CA 1
ATOM 934 C C . ALA A 1 117 ? -10.60012 55.29086 29.06457 1.000 65.41387 172 ALA A C 1
ATOM 935 O O . ALA A 1 117 ? -10.27139 55.44226 30.24173 1.000 65.38455 172 ALA A O 1
ATOM 937 N N . ARG A 1 118 ? -11.86833 55.34772 28.67522 1.000 56.99136 173 ARG A N 1
ATOM 938 C CA . ARG A 1 118 ? -12.87999 55.76417 29.63378 1.000 77.60542 173 ARG A CA 1
ATOM 939 C C . ARG A 1 118 ? -13.62756 54.58023 30.23169 1.000 82.55923 173 ARG A C 1
ATOM 940 O O . ARG A 1 118 ? -13.98603 53.62711 29.53102 1.000 80.87714 173 ARG A O 1
ATOM 948 N N . HIS A 1 119 ? -13.84766 54.66490 31.54555 1.000 83.15780 174 HIS A N 1
ATOM 949 C CA . HIS A 1 119 ? -14.53377 53.66802 32.36622 1.000 85.25372 174 HIS A CA 1
ATOM 950 C C . HIS A 1 119 ? -16.02434 53.73341 32.06196 1.000 91.13680 174 HIS A C 1
ATOM 951 O O . HIS A 1 119 ? -16.73724 54.59382 32.58489 1.000 101.17197 174 HIS A O 1
ATOM 958 N N . HIS A 1 120 ? -16.50241 52.79671 31.23736 1.000 91.95269 175 HIS A N 1
ATOM 959 C CA . HIS A 1 120 ? -17.88490 52.77170 30.76430 1.000 101.24109 175 HIS A CA 1
ATOM 960 C C . HIS A 1 120 ? -18.32609 54.14896 30.28720 1.000 108.87478 175 HIS A C 1
ATOM 961 O O . HIS A 1 120 ? -17.76013 54.70387 29.33720 1.000 107.06441 175 HIS A O 1
ATOM 968 N N . HIS A 1 121 ? -19.35776 54.69227 30.93674 1.000 116.16485 176 HIS A N 1
ATOM 969 C CA . HIS A 1 121 ? -19.78363 56.07221 30.73581 1.000 119.52059 176 HIS A CA 1
ATOM 970 C C . HIS A 1 121 ? -19.71010 56.88771 32.02208 1.000 116.35191 176 HIS A C 1
ATOM 971 O O . HIS A 1 121 ? -20.25966 57.99657 32.07556 1.000 116.85190 176 HIS A O 1
ATOM 973 N N . ASN A 1 122 ? -19.03307 56.37412 33.05423 1.000 108.57079 177 ASN A N 1
ATOM 974 C CA . ASN A 1 122 ? -18.97256 57.04370 34.34824 1.000 104.24350 177 ASN A CA 1
ATOM 975 C C . ASN A 1 122 ? -18.32596 58.41735 34.28115 1.000 100.07833 177 ASN A C 1
ATOM 976 O O . ASN A 1 122 ? -18.36166 59.14543 35.27894 1.000 109.43220 177 ASN A O 1
ATOM 978 N N . GLY A 1 123 ? -17.73548 58.78702 33.15122 1.000 91.01880 178 GLY A N 1
ATOM 979 C CA . GLY A 1 123 ? -16.99424 60.02186 33.07739 1.000 88.56208 178 GLY A CA 1
ATOM 980 C C . GLY A 1 123 ? -15.60788 59.96694 33.67195 1.000 82.46162 178 GLY A C 1
ATOM 981 O O . GLY A 1 123 ? -14.96646 61.01475 33.78792 1.000 85.55443 178 GLY A O 1
ATOM 982 N N . ARG A 1 124 ? -15.12300 58.78928 34.05697 1.000 81.07531 179 ARG A N 1
ATOM 983 C CA . ARG A 1 124 ? -13.79204 58.63553 34.63007 1.000 81.49228 179 ARG A CA 1
ATOM 984 C C . ARG A 1 124 ? -12.92431 57.80179 33.69750 1.000 71.81740 179 ARG A C 1
ATOM 985 O O . ARG A 1 124 ? -13.40544 57.23823 32.71467 1.000 75.65299 179 ARG A O 1
ATOM 993 N N . TRP A 1 125 ? -11.63276 57.71262 34.02144 1.000 73.58377 180 TRP A N 1
ATOM 994 C CA . TRP A 1 125 ? -10.62684 57.18262 33.10440 1.000 75.84948 180 TRP A CA 1
ATOM 995 C C . TRP A 1 125 ? -9.91174 55.98591 33.71526 1.000 73.24534 180 TRP A C 1
ATOM 996 O O . TRP A 1 125 ? -9.32261 56.09266 34.79528 1.000 68.37694 180 TRP A O 1
ATOM 1007 N N . GLU A 1 126 ? -9.94927 54.86034 33.00491 1.000 74.42507 181 GLU A N 1
ATOM 1008 C CA . GLU A 1 126 ? -9.17414 53.67737 33.34061 1.000 74.00956 181 GLU A CA 1
ATOM 1009 C C . GLU A 1 126 ? -7.82702 53.71872 32.62945 1.000 67.45270 181 GLU A C 1
ATOM 1010 O O . GLU A 1 126 ? -7.73350 54.09001 31.44832 1.000 69.07238 181 GLU A O 1
ATOM 1016 N N . ALA A 1 127 ? -6.78693 53.32862 33.35623 1.000 55.28455 182 ALA A N 1
ATOM 1017 C CA . ALA A 1 127 ? -5.48187 53.05564 32.77787 1.000 56.05687 182 ALA A CA 1
ATOM 1018 C C . ALA A 1 127 ? -5.27925 51.54481 32.69289 1.000 67.66176 182 ALA A C 1
ATOM 1019 O O . ALA A 1 127 ? -5.58025 50.81689 33.64473 1.000 62.62339 182 ALA A O 1
ATOM 1021 N N . ARG A 1 128 ? -4.78769 51.08165 31.54537 1.000 59.68369 183 ARG A N 1
ATOM 1022 C CA . ARG A 1 128 ? -4.49548 49.67947 31.28823 1.000 51.59883 183 ARG A CA 1
ATOM 1023 C C . ARG A 1 128 ? -3.11416 49.57390 30.66188 1.000 55.28601 183 ARG A C 1
ATOM 1024 O O . ARG A 1 128 ? -2.65355 50.49905 29.98784 1.000 59.99807 183 ARG A O 1
ATOM 1032 N N . ILE A 1 129 ? -2.45084 48.44327 30.87642 1.000 56.65734 184 ILE A N 1
ATOM 1033 C CA . ILE A 1 129 ? -1.14858 48.21372 30.25211 1.000 55.84168 184 ILE A CA 1
ATOM 1034 C C . ILE A 1 129 ? -0.99480 46.73449 29.92528 1.000 63.41260 184 ILE A C 1
ATOM 1035 O O . ILE A 1 129 ? -1.44985 45.86571 30.67639 1.000 62.16417 184 ILE A O 1
ATOM 1040 N N . GLY A 1 130 ? -0.36492 46.44548 28.79092 1.000 54.13839 185 GLY A N 1
ATOM 1041 C CA . GLY A 1 130 ? -0.26328 45.08011 28.31470 1.000 58.21624 185 GLY A CA 1
ATOM 1042 C C . GLY A 1 130 ? 1.05404 44.44364 28.72139 1.000 61.82020 185 GLY A C 1
ATOM 1043 O O . GLY A 1 130 ? 2.10424 45.08429 28.69361 1.000 56.29937 185 GLY A O 1
ATOM 1044 N N . ARG A 1 131 ? 0.98886 43.16123 29.07958 1.000 61.57280 186 ARG A N 1
ATOM 1045 C CA . ARG A 1 131 ? 2.17170 42.42561 29.51525 1.000 68.80438 186 ARG A CA 1
ATOM 1046 C C . ARG A 1 131 ? 2.08168 40.99391 29.01091 1.000 66.68522 186 ARG A C 1
ATOM 1047 O O . ARG A 1 131 ? 1.29973 40.19108 29.53711 1.000 63.44257 186 ARG A O 1
ATOM 1055 N N . VAL A 1 132 ? 2.88689 40.67864 27.99353 1.000 62.12670 187 VAL A N 1
ATOM 1056 C CA . VAL A 1 132 ? 2.85319 39.34505 27.40455 1.000 64.31213 187 VAL A CA 1
ATOM 1057 C C . VAL A 1 132 ? 3.30546 38.30595 28.41755 1.000 67.46355 187 VAL A C 1
ATOM 1058 O O . VAL A 1 132 ? 2.84159 37.15783 28.39293 1.000 68.58034 187 VAL A O 1
ATOM 1062 N N . PHE A 1 133 ? 4.19232 38.68855 29.33030 1.000 63.54319 188 PHE A N 1
ATOM 1063 C CA . PHE A 1 133 ? 4.55268 37.83685 30.45229 1.000 64.03771 188 PHE A CA 1
ATOM 1064 C C . PHE A 1 133 ? 3.36795 37.78585 31.40283 1.000 66.43091 188 PHE A C 1
ATOM 1065 O O . PHE A 1 133 ? 2.99015 38.80269 31.99161 1.000 66.65570 188 PHE A O 1
ATOM 1073 N N . GLY A 1 134 ? 2.78106 36.60594 31.55915 1.000 66.03825 189 GLY A N 1
ATOM 1074 C CA . GLY A 1 134 ? 1.54449 36.47242 32.28460 1.000 56.31919 189 GLY A CA 1
ATOM 1075 C C . GLY A 1 134 ? 0.31806 36.64609 31.42641 1.000 65.55892 189 GLY A C 1
ATOM 1076 O O . GLY A 1 134 ? -0.79578 36.38511 31.90511 1.000 62.61519 189 GLY A O 1
ATOM 1077 N N . ASN A 1 135 ? 0.49436 37.05713 30.16821 1.000 66.79860 190 ASN A N 1
ATOM 1078 C CA . ASN A 1 135 ? -0.60515 37.24923 29.22791 1.000 62.91813 190 ASN A CA 1
ATOM 1079 C C . ASN A 1 135 ? -1.72892 38.06376 29.85927 1.000 66.00607 190 ASN A C 1
ATOM 1080 O O . ASN A 1 135 ? -2.87624 37.62145 29.95673 1.000 61.02451 190 ASN A O 1
ATOM 1085 N N . LYS A 1 136 ? -1.38266 39.26092 30.31924 1.000 61.47746 191 LYS A N 1
ATOM 1086 C CA . LYS A 1 136 ? -2.32062 40.09066 31.05040 1.000 64.77246 191 LYS A CA 1
ATOM 1087 C C . LYS A 1 136 ? -2.49934 41.43084 30.36030 1.000 61.08100 191 LYS A C 1
ATOM 1088 O O . LYS A 1 136 ? -1.55372 41.99671 29.79948 1.000 67.33150 191 LYS A O 1
ATOM 1094 N N . TYR A 1 137 ? -3.72869 41.93123 30.39894 1.000 57.43308 192 TYR A N 1
ATOM 1095 C CA . TYR A 1 137 ? -3.99751 43.33989 30.13703 1.000 64.06966 192 TYR A CA 1
ATOM 1096 C C . TYR A 1 137 ? -4.27743 43.92720 31.51564 1.000 58.37600 192 TYR A C 1
ATOM 1097 O O . TYR A 1 137 ? -5.42270 44.02936 31.95859 1.000 63.62397 192 TYR A O 1
ATOM 1106 N N . LEU A 1 138 ? -3.20117 44.29182 32.20482 1.000 58.54999 193 LEU A N 1
ATOM 1107 C CA . LEU A 1 138 ? -3.29347 44.69676 33.59760 1.000 61.75356 193 LEU A CA 1
ATOM 1108 C C . LEU A 1 138 ? -4.09935 45.98117 33.75116 1.000 67.47753 193 LEU A C 1
ATOM 1109 O O . LEU A 1 138 ? -3.99793 46.91238 32.93849 1.000 62.46635 193 LEU A O 1
ATOM 1114 N N . TYR A 1 139 ? -4.88329 46.0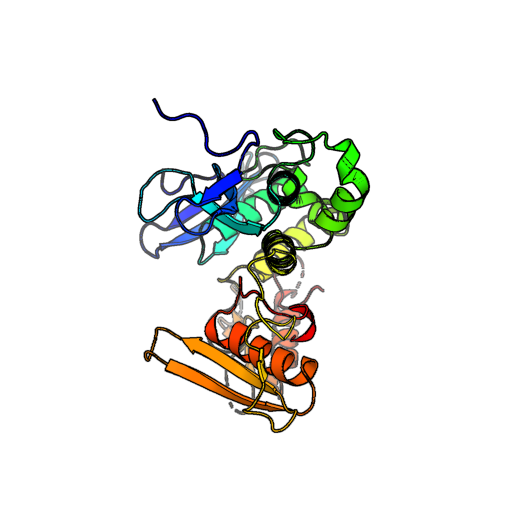2158 34.82484 1.000 67.11814 194 TYR A N 1
ATOM 1115 C CA . TYR A 1 139 ? -5.73621 47.14661 35.18050 1.000 65.32003 194 TYR A CA 1
ATOM 1116 C C . TYR A 1 139 ? -5.03691 47.97611 36.24308 1.000 65.24221 194 TYR A C 1
ATOM 1117 O O . TYR A 1 139 ? -4.61108 47.43865 37.26878 1.000 65.21958 194 TYR A O 1
ATOM 1126 N N . LEU A 1 140 ? -4.91859 49.28091 35.99372 1.000 66.02152 195 LEU A N 1
ATOM 1127 C CA . LEU A 1 140 ? -4.12370 50.16708 36.83140 1.000 58.23903 195 LEU A CA 1
ATOM 1128 C C . LEU A 1 140 ? -4.97349 51.13909 37.64048 1.000 61.05411 195 LEU A C 1
ATOM 1129 O O . LEU A 1 140 ? -4.42493 52.04154 38.28126 1.000 62.37020 195 LEU A O 1
ATOM 1134 N N . GLY A 1 141 ? -6.28821 50.98278 37.63543 1.000 63.99557 196 GLY A N 1
ATOM 1135 C CA . GLY A 1 141 ? -7.15463 51.82245 38.43639 1.000 65.62025 196 GLY A CA 1
ATOM 1136 C C . GLY A 1 141 ? -8.00476 52.75488 37.59016 1.000 70.21497 196 GLY A C 1
ATOM 1137 O O . GLY A 1 141 ? -7.80421 52.92611 36.38647 1.000 75.36504 196 GLY A O 1
ATOM 1138 N N . THR A 1 142 ? -8.98846 53.34462 38.26332 1.000 56.24166 197 THR A N 1
ATOM 1139 C CA . THR A 1 142 ? -9.86160 54.36387 37.69903 1.000 68.39467 197 THR A CA 1
ATOM 1140 C C . THR A 1 142 ? -9.55538 55.71252 38.32858 1.000 71.98989 197 THR A C 1
ATOM 1141 O O . THR A 1 142 ? -9.32534 55.80845 39.53557 1.000 75.16995 197 THR A O 1
ATOM 1145 N N . TYR A 1 143 ? -9.53195 56.74795 37.49957 1.000 73.35663 198 TYR A N 1
ATOM 1146 C CA . TYR A 1 143 ? -9.10924 58.07046 37.91960 1.000 67.89861 198 TYR A CA 1
ATOM 1147 C C . TYR A 1 143 ? -10.08061 59.10280 37.37237 1.000 74.07709 198 TYR A C 1
ATOM 1148 O O . TYR A 1 143 ? -10.83377 58.84403 36.42810 1.000 74.94274 198 TYR A O 1
ATOM 1157 N N . ASN A 1 144 ? -10.06659 60.28299 37.98611 1.000 70.87504 199 ASN A N 1
ATOM 1158 C CA . ASN A 1 144 ? -11.00265 61.31843 37.58086 1.000 80.61578 199 ASN A CA 1
ATOM 1159 C C . ASN A 1 144 ? -10.49389 62.17426 36.42716 1.000 70.37606 199 ASN A C 1
ATOM 1160 O O . ASN A 1 144 ? -11.30247 62.82610 35.75830 1.000 66.05375 199 ASN A O 1
ATOM 1165 N N . THR A 1 145 ? -9.19596 62.16330 36.14837 1.000 65.04540 200 THR A N 1
ATOM 1166 C CA . THR A 1 145 ? -8.65802 62.90014 35.01681 1.000 73.86116 200 THR A CA 1
ATOM 1167 C C . THR A 1 145 ? -7.76588 62.00246 34.16967 1.000 73.37497 200 THR A C 1
ATOM 1168 O O . THR A 1 145 ? -7.10607 61.08634 34.67474 1.000 64.92836 200 THR A O 1
ATOM 1172 N N . GLN A 1 146 ? -7.73703 62.29379 32.86787 1.000 72.09622 201 GLN A N 1
ATOM 1173 C CA . GLN A 1 146 ? -6.87563 61.53178 31.97650 1.000 65.46627 201 GLN A CA 1
ATOM 1174 C C . GLN A 1 146 ? -5.42480 61.61959 32.39942 1.000 64.39061 201 GLN A C 1
ATOM 1175 O O . GLN A 1 146 ? -4.67692 60.65253 32.23483 1.000 64.06071 201 GLN A O 1
ATOM 1181 N N . GLU A 1 147 ? -5.00747 62.75687 32.95051 1.000 57.62714 202 GLU A N 1
ATOM 1182 C CA . GLU A 1 147 ? -3.61042 62.89210 33.34008 1.000 60.10199 202 GLU A CA 1
ATOM 1183 C C . GLU A 1 147 ? -3.25872 61.91047 34.45102 1.000 65.62567 202 GLU A C 1
ATOM 1184 O O . GLU A 1 147 ? -2.15619 61.35574 34.46749 1.000 67.91811 202 GLU A O 1
ATOM 1190 N N . GLU A 1 148 ? -4.18392 61.67130 35.38482 1.000 65.66406 203 GLU A N 1
ATOM 1191 C CA . GLU A 1 148 ? -3.90808 60.72333 36.46297 1.000 67.28709 203 GLU A CA 1
ATOM 1192 C C . GLU A 1 148 ? -3.75411 59.30927 35.91996 1.000 61.21363 203 GLU A C 1
ATOM 1193 O O . GLU A 1 148 ? -2.75698 58.62349 36.19619 1.000 61.60526 203 GLU A O 1
ATOM 1199 N N . ALA A 1 149 ? -4.72508 58.87348 35.11355 1.000 59.60920 204 ALA A N 1
ATOM 1200 C CA . ALA A 1 149 ? -4.62659 57.57375 34.46869 1.000 60.14731 204 ALA A CA 1
ATOM 1201 C C . ALA A 1 149 ? -3.31732 57.44400 33.70635 1.000 59.46555 204 ALA A C 1
ATOM 1202 O O . ALA A 1 149 ? -2.64287 56.41337 33.79375 1.000 57.33243 204 ALA A O 1
ATOM 1204 N N . ALA A 1 150 ? -2.93288 58.49447 32.97698 1.000 58.62940 205 ALA A N 1
ATOM 1205 C CA . ALA A 1 150 ? -1.71399 58.46079 32.17722 1.000 54.50394 205 ALA A CA 1
ATOM 1206 C C . ALA A 1 150 ? -0.48174 58.37701 33.06138 1.000 55.82257 205 ALA A C 1
ATOM 1207 O O . ALA A 1 150 ? 0.51800 57.75287 32.68693 1.000 54.26333 205 ALA A O 1
ATOM 1209 N N . ALA A 1 151 ? -0.53431 59.01055 34.23663 1.000 60.92456 206 ALA A N 1
ATOM 1210 C CA . ALA A 1 151 ? 0.55022 58.88230 35.20621 1.000 63.46570 206 ALA A CA 1
ATOM 1211 C C . ALA A 1 151 ? 0.69025 57.44196 35.67241 1.000 55.68674 206 ALA A C 1
ATOM 1212 O O . ALA A 1 151 ? 1.80801 56.91034 35.77568 1.000 57.66965 206 ALA A O 1
ATOM 1214 N N . ALA A 1 152 ? -0.44576 56.79569 35.94964 1.000 60.16564 207 ALA A N 1
ATOM 1215 C CA . ALA A 1 152 ? -0.43256 55.39759 36.38467 1.000 59.92964 207 ALA A CA 1
ATOM 1216 C C . ALA A 1 152 ? 0.11611 54.49398 35.28882 1.000 63.16461 207 ALA A C 1
ATOM 1217 O O . ALA A 1 152 ? 0.97492 53.63065 35.53941 1.000 63.76056 207 ALA A O 1
ATOM 1219 N N . TYR A 1 153 ? -0.37623 54.68401 34.05970 1.000 55.24950 208 TYR A N 1
ATOM 1220 C CA . TYR A 1 153 ? 0.14873 53.91504 32.94125 1.000 60.36419 208 TYR A CA 1
ATOM 1221 C C . TYR A 1 153 ? 1.64919 54.10586 32.84129 1.000 64.65446 208 TYR A C 1
ATOM 1222 O O . TYR A 1 153 ? 2.39336 53.13307 32.66837 1.000 66.27290 208 TYR A O 1
ATOM 1231 N N . ASP A 1 154 ? 2.10813 55.35639 32.95487 1.000 57.84567 209 ASP A N 1
ATOM 1232 C CA . ASP A 1 154 ? 3.53289 55.63154 32.87090 1.000 56.65890 209 ASP A CA 1
ATOM 1233 C C . ASP A 1 154 ? 4.29858 54.82263 33.89951 1.000 66.58595 209 ASP A C 1
ATOM 1234 O O . ASP A 1 154 ? 5.21253 54.07605 33.53893 1.000 61.70188 209 ASP A O 1
ATOM 1239 N N . MET A 1 155 ? 3.89409 54.91172 35.17281 1.000 57.47133 210 MET A N 1
ATOM 1240 C CA . MET A 1 155 ? 4.64475 54.24376 36.22907 1.000 64.95647 210 MET A CA 1
ATOM 1241 C C . MET A 1 155 ? 4.73627 52.74799 35.96234 1.000 70.57180 210 MET A C 1
ATOM 1242 O O . MET A 1 155 ? 5.83375 52.16827 35.98512 1.000 70.75629 210 MET A O 1
ATOM 1247 N N . ALA A 1 156 ? 3.59905 52.11635 35.64444 1.000 57.29169 211 ALA A N 1
ATOM 1248 C CA . ALA A 1 156 ? 3.64398 50.70529 35.26500 1.000 63.60283 211 ALA A CA 1
ATOM 1249 C C . ALA A 1 156 ? 4.57795 50.48316 34.08086 1.000 69.33396 211 ALA A C 1
ATOM 1250 O O . ALA A 1 156 ? 5.26883 49.46034 34.00640 1.000 73.91463 211 ALA A O 1
ATOM 1252 N N . ALA A 1 157 ? 4.62002 51.43360 33.14802 1.000 68.77379 212 ALA A N 1
ATOM 1253 C CA . ALA A 1 157 ? 5.45699 51.25999 31.96932 1.000 73.30788 212 ALA A CA 1
ATOM 1254 C C . ALA A 1 157 ? 6.93571 51.25759 32.33534 1.000 76.88081 212 ALA A C 1
ATOM 1255 O O . ALA A 1 157 ? 7.68547 50.38483 31.88089 1.000 75.89176 212 ALA A O 1
ATOM 1257 N N . ILE A 1 158 ? 7.38305 52.22889 33.14720 1.000 75.95905 213 ILE A N 1
ATOM 1258 C CA . ILE A 1 158 ? 8.79379 52.20445 33.54172 1.000 80.67607 213 ILE A CA 1
ATOM 1259 C C . ILE A 1 158 ? 9.08411 50.93283 34.32200 1.000 82.75771 213 ILE A C 1
ATOM 1260 O O . ILE A 1 158 ? 10.14751 50.32241 34.16425 1.000 78.49541 213 ILE A O 1
ATOM 1265 N N . GLU A 1 159 ? 8.13669 50.49231 35.15566 1.000 82.80107 214 GLU A N 1
ATOM 1266 C CA . GLU A 1 159 ? 8.39391 49.30197 35.96335 1.000 86.78132 214 GLU A CA 1
ATOM 1267 C C . GLU A 1 159 ? 8.59162 48.06715 35.08889 1.000 85.44825 214 GLU A C 1
ATOM 1268 O O . GLU A 1 159 ? 9.55592 47.31600 35.27062 1.000 92.29141 214 GLU A O 1
ATOM 1274 N N . TYR A 1 160 ? 7.71166 47.85958 34.11043 1.000 89.32823 215 TYR A N 1
ATOM 1275 C CA . TYR A 1 160 ? 7.72730 46.63527 33.31528 1.000 84.84768 215 TYR A CA 1
ATOM 1276 C C . TYR A 1 160 ? 8.59576 46.72382 32.06740 1.000 85.00024 215 TYR A C 1
ATOM 1277 O O . TYR A 1 160 ? 8.78910 45.70667 31.39133 1.000 88.59917 215 TYR A O 1
ATOM 1286 N N . ARG A 1 161 ? 9.12247 47.90018 31.74414 1.000 86.89398 216 ARG A N 1
ATOM 1287 C CA . ARG A 1 161 ? 9.93656 48.06815 30.55588 1.000 81.21767 216 ARG A CA 1
ATOM 1288 C C . ARG A 1 161 ? 11.23680 48.81505 30.82725 1.000 82.95273 216 ARG A C 1
ATOM 1289 O O . ARG A 1 161 ? 12.13268 48.78470 29.97529 1.000 91.25176 216 ARG A O 1
ATOM 1297 N N . GLY A 1 162 ? 11.37281 49.46015 31.98515 1.000 84.80204 217 GLY A N 1
ATOM 1298 C CA . GLY A 1 162 ? 12.65775 50.00941 32.39855 1.000 96.21402 217 GLY A CA 1
ATOM 1299 C C . GLY A 1 162 ? 13.13144 51.11158 31.47438 1.000 101.47690 217 GLY A C 1
ATOM 1300 O O . GLY A 1 162 ? 12.39527 52.05109 31.15306 1.000 99.88170 217 GLY A O 1
ATOM 1301 N N . ALA A 1 163 ? 14.38740 51.00896 31.05270 1.000 111.59122 218 ALA A N 1
ATOM 1302 C CA . ALA A 1 163 ? 14.90853 51.92183 30.04953 1.000 110.28936 218 ALA A CA 1
ATOM 1303 C C . ALA A 1 163 ? 14.24373 51.64125 28.70944 1.000 108.99024 218 ALA A C 1
ATOM 1304 O O . ALA A 1 163 ? 13.76591 50.53275 28.44819 1.000 112.95923 218 ALA A O 1
ATOM 1306 N N . ASN A 1 164 ? 14.20825 52.66575 27.85985 1.000 103.91270 219 ASN A N 1
ATOM 1307 C CA . ASN A 1 164 ? 13.51748 52.58861 26.57365 1.000 106.32623 219 ASN A CA 1
ATOM 1308 C C . ASN A 1 164 ? 12.03500 52.26952 26.76585 1.000 103.75814 219 ASN A C 1
ATOM 1309 O O . ASN A 1 164 ? 11.43188 51.52922 25.98545 1.000 97.15514 219 ASN A O 1
ATOM 1311 N N . ALA A 1 165 ? 11.44834 52.82510 27.82471 1.000 102.46494 220 ALA A N 1
ATOM 1312 C CA . ALA A 1 165 ? 10.00801 52.79458 28.04121 1.000 93.32672 220 ALA A CA 1
ATOM 1313 C C . ALA A 1 165 ? 9.43012 54.13915 27.62766 1.000 87.52247 220 ALA A C 1
ATOM 1314 O O . ALA A 1 165 ? 9.86583 55.18170 28.12700 1.000 93.69694 220 ALA A O 1
ATOM 1316 N N . VAL A 1 166 ? 8.46155 54.11857 26.71622 1.000 81.85401 221 VAL A N 1
ATOM 1317 C CA . VAL A 1 166 ? 7.85744 55.34737 26.20986 1.000 75.04236 221 VAL A CA 1
ATOM 1318 C C . VAL A 1 166 ? 6.66379 55.69704 27.08430 1.000 72.31948 221 VAL A C 1
ATOM 1319 O O . VAL A 1 166 ? 5.67281 54.96169 27.12243 1.000 78.12032 221 VAL A O 1
ATOM 1323 N N . THR A 1 167 ? 6.74953 56.83135 27.76425 1.000 71.86463 222 THR A N 1
ATOM 1324 C CA . THR A 1 167 ? 5.75100 57.26832 28.72310 1.000 67.90623 222 THR A CA 1
ATOM 1325 C C . THR A 1 167 ? 4.98144 58.46026 28.17227 1.000 64.37718 222 THR A C 1
ATOM 1326 O O . THR A 1 167 ? 5.49377 59.23042 27.35904 1.000 64.25876 222 THR A O 1
ATOM 1330 N N . ASN A 1 168 ? 3.74628 58.62072 28.65140 1.000 57.26122 223 ASN A N 1
ATOM 1331 C CA . ASN A 1 168 ? 2.96727 59.79864 28.29027 1.000 63.16636 223 ASN A CA 1
ATOM 1332 C C . ASN A 1 168 ? 3.67249 61.07827 28.72597 1.000 64.66619 223 ASN A C 1
ATOM 1333 O O . ASN A 1 168 ? 3.75361 62.04658 27.96293 1.000 72.25976 223 ASN A O 1
ATOM 1338 N N . PHE A 1 169 ? 4.19318 61.09759 29.94822 1.000 66.63485 224 PHE A N 1
ATOM 1339 C CA . PHE A 1 169 ? 4.89584 62.24679 30.49366 1.000 66.33686 224 PHE A CA 1
ATOM 1340 C C . PHE A 1 169 ? 6.37643 61.93239 30.64093 1.000 73.11303 224 PHE A C 1
ATOM 1341 O O . PHE A 1 169 ? 6.79233 60.77268 30.59238 1.000 77.92446 224 PHE A O 1
ATOM 1349 N N . ASP A 1 170 ? 7.17357 62.98595 30.80278 1.000 78.25989 225 ASP A N 1
ATOM 1350 C CA . ASP A 1 170 ? 8.61740 62.83127 30.69266 1.000 84.78432 225 ASP A CA 1
ATOM 1351 C C . ASP A 1 170 ? 9.14524 61.84855 31.72821 1.000 84.55710 225 ASP A C 1
ATOM 1352 O O . ASP A 1 170 ? 8.69134 61.81458 32.87439 1.000 73.88480 225 ASP A O 1
ATOM 1357 N N . ILE A 1 171 ? 10.09405 61.02075 31.28706 1.000 83.78456 226 ILE A N 1
ATOM 1358 C CA . ILE A 1 171 ? 10.71164 60.01694 32.14942 1.000 91.70904 226 ILE A CA 1
ATOM 1359 C C . ILE A 1 171 ? 11.23925 60.66909 33.41729 1.000 90.47824 226 ILE A C 1
ATOM 1360 O O . ILE A 1 171 ? 11.08892 60.13372 34.52391 1.000 89.56969 226 ILE A O 1
ATOM 1365 N N . SER A 1 172 ? 11.82303 61.86308 33.27654 1.000 91.65766 227 SER A N 1
ATOM 1366 C CA . SER A 1 172 ? 12.39654 62.58000 34.40890 1.000 93.14005 227 SER A CA 1
ATOM 1367 C C . SER A 1 172 ? 11.36497 62.92480 35.47937 1.000 87.96030 227 SER A C 1
ATOM 1368 O O . SER A 1 172 ? 11.74912 63.20847 36.61795 1.000 91.03461 227 SER A O 1
ATOM 1371 N N . ASN A 1 173 ? 10.07103 62.91245 35.14821 1.000 87.08088 228 ASN A N 1
ATOM 1372 C CA . ASN A 1 173 ? 9.04865 63.14472 36.16305 1.000 79.96985 228 ASN A CA 1
ATOM 1373 C C . ASN A 1 173 ? 9.03788 62.06678 37.22911 1.000 85.82199 228 ASN A C 1
ATOM 1374 O O . ASN A 1 173 ? 8.47052 62.28223 38.30675 1.000 87.83004 228 ASN A O 1
ATOM 1379 N N . TYR A 1 174 ? 9.63448 60.90860 36.95137 1.000 84.32564 229 TYR A N 1
ATOM 1380 C CA . TYR A 1 174 ? 9.44891 59.74203 37.80229 1.000 86.16007 229 TYR A CA 1
ATOM 1381 C C . TYR A 1 174 ? 10.74279 59.30283 38.48989 1.000 91.59368 229 TYR A C 1
ATOM 1382 O O . TYR A 1 174 ? 10.87580 58.13220 38.86197 1.000 92.07720 229 TYR A O 1
ATOM 1391 N N . ILE A 1 175 ? 11.69119 60.21646 38.68967 1.000 92.59128 230 ILE A N 1
ATOM 1392 C CA . ILE A 1 175 ? 12.94246 59.87717 39.36692 1.000 94.11507 230 ILE A CA 1
ATOM 1393 C C . ILE A 1 175 ? 12.86464 60.22260 40.85277 1.000 93.24887 230 ILE A C 1
ATOM 1394 O O . ILE A 1 175 ? 11.83329 60.68402 41.34714 1.000 94.58822 230 ILE A O 1
ATOM 1399 N N . ARG B 1 7 ? 38.71965 39.39618 15.94253 1.000 86.08011 62 ARG B N 1
ATOM 1400 C CA . ARG B 1 7 ? 38.91961 40.15879 17.17017 1.000 81.87203 62 ARG B CA 1
ATOM 1401 C C . ARG B 1 7 ? 37.87240 39.80438 18.21948 1.000 84.56992 62 ARG B C 1
ATOM 1402 O O . ARG B 1 7 ? 36.76993 39.36784 17.88467 1.000 87.14542 62 ARG B O 1
ATOM 1410 N N . SER B 1 8 ? 38.23298 40.00906 19.49146 1.000 80.70810 63 SER B N 1
ATOM 1411 C CA . SER B 1 8 ? 37.34866 39.64264 20.59586 1.000 86.96211 63 SER B CA 1
ATOM 1412 C C . SER B 1 8 ? 36.01104 40.35403 20.49119 1.000 79.96230 63 SER B C 1
ATOM 1413 O O . SER B 1 8 ? 34.95924 39.77088 20.78117 1.000 84.41881 63 SER B O 1
ATOM 1416 N N . SER B 1 9 ? 36.03812 41.62363 20.10849 1.000 77.09035 64 SER B N 1
ATOM 1417 C CA . SER B 1 9 ? 34.83456 42.36215 19.78561 1.000 76.00171 64 SER B CA 1
ATOM 1418 C C . SER B 1 9 ? 35.19853 43.43809 18.78209 1.000 81.32793 64 SER B C 1
ATOM 1419 O O . SER B 1 9 ? 36.33339 43.92253 18.74899 1.000 88.89815 64 SER B O 1
ATOM 1422 N N . ILE B 1 10 ? 34.22375 43.80343 17.96061 1.000 77.30639 65 ILE B N 1
ATOM 1423 C CA . ILE B 1 10 ? 34.36317 44.98217 17.12402 1.000 83.28093 65 ILE B CA 1
ATOM 1424 C C . ILE B 1 10 ? 34.25564 46.17011 18.06815 1.000 89.49593 65 ILE B C 1
ATOM 1425 O O . ILE B 1 10 ? 33.98452 45.99332 19.26201 1.000 92.48786 65 ILE B O 1
ATOM 1430 N N . TYR B 1 11 ? 34.52206 47.36635 17.54588 1.000 92.18402 66 TYR B N 1
ATOM 1431 C CA . TYR B 1 11 ? 34.69942 48.61874 18.28031 1.000 91.07191 66 TYR B CA 1
ATOM 1432 C C . TYR B 1 11 ? 36.14628 48.71740 18.72803 1.000 81.65761 66 TYR B C 1
ATOM 1433 O O . TYR B 1 11 ? 36.77088 47.71610 19.09785 1.000 85.57899 66 TYR B O 1
ATOM 1442 N N . ARG B 1 12 ? 36.66198 49.93302 18.74976 1.000 76.18246 67 ARG B N 1
ATOM 1443 C CA . ARG B 1 12 ? 38.04104 50.16642 19.12183 1.000 75.58225 67 ARG B CA 1
ATOM 1444 C C . ARG B 1 12 ? 38.10423 50.38729 20.62655 1.000 77.21354 67 ARG B C 1
ATOM 1445 O O . ARG B 1 12 ? 37.24239 51.05542 21.20376 1.000 78.40392 67 ARG B O 1
ATOM 1453 N N . GLY B 1 13 ? 39.08756 49.76299 21.26913 1.000 79.04363 68 GLY B N 1
ATOM 1454 C CA . GLY B 1 13 ? 39.23119 49.88576 22.70641 1.000 70.35255 68 GLY B CA 1
ATOM 1455 C C . GLY B 1 13 ? 38.30473 49.02709 23.53895 1.000 68.59281 68 GLY B C 1
ATOM 1456 O O . GLY B 1 13 ? 38.14553 49.30744 24.73032 1.000 69.57837 68 GLY B O 1
ATOM 1457 N N . VAL B 1 14 ? 37.67958 48.00154 22.96189 1.000 67.54212 69 VAL B N 1
ATOM 1458 C CA . VAL B 1 14 ? 36.76363 47.12583 23.68642 1.000 68.37778 69 VAL B CA 1
ATOM 1459 C C . VAL B 1 14 ? 37.25417 45.69289 23.54645 1.000 66.80375 69 VAL B C 1
ATOM 1460 O O . VAL B 1 14 ? 37.53248 45.23865 22.43242 1.000 67.36661 69 VAL B O 1
ATOM 1464 N N . THR B 1 15 ? 37.35715 44.97636 24.66602 1.000 66.45614 70 THR B N 1
ATOM 1465 C CA . THR B 1 15 ? 37.59800 43.53813 24.61199 1.000 69.45247 70 THR B CA 1
ATOM 1466 C C . THR B 1 15 ? 36.58152 42.80941 25.47087 1.000 71.81037 70 THR B C 1
ATOM 1467 O O . THR B 1 15 ? 36.38583 43.15031 26.64034 1.000 69.62168 70 THR B O 1
ATOM 1471 N N . ARG B 1 16 ? 35.94501 41.80201 24.89336 1.000 73.89997 71 ARG B N 1
ATOM 1472 C CA . ARG B 1 16 ? 35.14639 40.87995 25.68178 1.000 68.71180 71 ARG B CA 1
ATOM 1473 C C . ARG B 1 16 ? 36.09682 39.88982 26.33170 1.000 68.88289 71 ARG B C 1
ATOM 1474 O O . ARG B 1 16 ? 36.88678 39.24262 25.63606 1.000 71.71399 71 ARG B O 1
ATOM 1482 N N . HIS B 1 17 ? 36.06370 39.80722 27.66029 1.000 74.61710 72 HIS B N 1
ATOM 1483 C CA . HIS B 1 17 ? 36.93318 38.86617 28.35047 1.000 70.48906 72 HIS B CA 1
ATOM 1484 C C . HIS B 1 17 ? 36.61170 37.45133 27.90098 1.000 71.28153 72 HIS B C 1
ATOM 1485 O O . HIS B 1 17 ? 35.44292 37.05920 27.83236 1.000 74.50869 72 HIS B O 1
ATOM 1492 N N . ARG B 1 18 ? 37.66671 36.69267 27.59469 1.000 73.25989 73 ARG B N 1
ATOM 1493 C CA . ARG B 1 18 ? 37.51775 35.36981 26.99358 1.000 84.06021 73 ARG B CA 1
ATOM 1494 C C . ARG B 1 18 ? 36.60510 34.46986 27.82081 1.000 78.77269 73 ARG B C 1
ATOM 1495 O O . ARG B 1 18 ? 35.84778 33.67242 27.25805 1.000 80.94300 73 ARG B O 1
ATOM 1503 N N . TRP B 1 19 ? 36.64303 34.60504 29.14738 1.000 77.64285 74 TRP B N 1
ATOM 1504 C CA . TRP B 1 19 ? 36.05238 33.65051 30.07702 1.000 74.49584 74 TRP B CA 1
ATOM 1505 C C . TRP B 1 19 ? 34.91529 34.21931 30.91128 1.000 78.60363 74 TRP B C 1
ATOM 1506 O O . TRP B 1 19 ? 33.91748 33.52626 31.12885 1.000 79.13630 74 TRP B O 1
ATOM 1517 N N . THR B 1 20 ? 35.03301 35.45844 31.39375 1.000 78.07092 75 THR B N 1
ATOM 1518 C CA . THR B 1 20 ? 33.96730 36.05501 32.19130 1.000 78.75363 75 THR B CA 1
ATOM 1519 C C . THR B 1 20 ? 32.85312 36.65132 31.34254 1.000 80.80578 75 THR B C 1
ATOM 1520 O O . THR B 1 20 ? 31.73571 36.82004 31.84302 1.000 84.50950 75 THR B O 1
ATOM 1524 N N . GLY B 1 21 ? 33.12853 36.97968 30.08377 1.000 72.56136 76 GLY B N 1
ATOM 1525 C CA . GLY B 1 21 ? 32.13303 37.57019 29.22071 1.000 72.59979 76 GLY B CA 1
ATOM 1526 C C . GLY B 1 21 ? 31.92138 39.05661 29.40428 1.000 75.19376 76 GLY B C 1
ATOM 1527 O O . GLY B 1 21 ? 31.12206 39.64550 28.66254 1.000 81.36728 76 GLY B O 1
ATOM 1528 N N . ARG B 1 22 ? 32.61165 39.68841 30.35041 1.000 72.98689 77 AR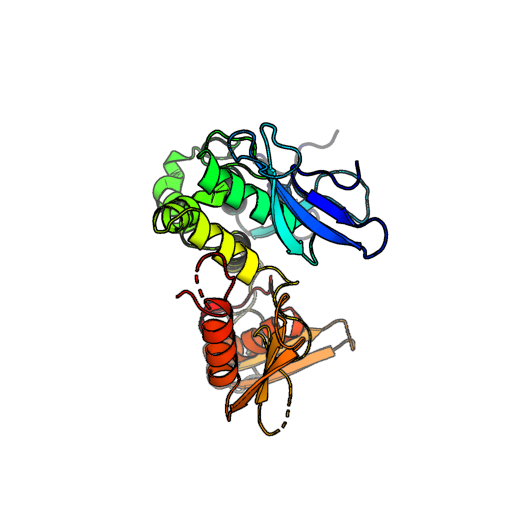G B N 1
ATOM 1529 C CA . ARG B 1 22 ? 32.45578 41.12047 30.54924 1.000 77.28729 77 ARG B CA 1
ATOM 1530 C C . ARG B 1 22 ? 33.17412 41.89601 29.45344 1.000 73.85627 77 ARG B C 1
ATOM 1531 O O . ARG B 1 22 ? 34.20876 41.46628 28.93359 1.000 75.08018 77 ARG B O 1
ATOM 1539 N N . PHE B 1 23 ? 32.61792 43.05812 29.11066 1.000 73.93943 78 PHE B N 1
ATOM 1540 C CA . PHE B 1 23 ? 33.15508 43.90608 28.04828 1.000 72.23925 78 PHE B CA 1
ATOM 1541 C C . PHE B 1 23 ? 33.98133 45.01518 28.69053 1.000 76.29537 78 PHE B C 1
ATOM 1542 O O . PHE B 1 23 ? 33.43648 45.96608 29.24991 1.000 87.08399 78 PHE B O 1
ATOM 1550 N N . GLU B 1 24 ? 35.29815 44.89052 28.62761 1.000 70.53956 79 GLU B N 1
ATOM 1551 C CA . GLU B 1 24 ? 36.17573 45.85957 29.25611 1.000 66.47748 79 GLU B CA 1
ATOM 1552 C C . GLU B 1 24 ? 36.61380 46.89623 28.23701 1.000 71.96336 79 GLU B C 1
ATOM 1553 O O . GLU B 1 24 ? 36.95457 46.56325 27.09744 1.000 73.49878 79 GLU B O 1
ATOM 1559 N N . ALA B 1 25 ? 36.59371 48.15761 28.64890 1.000 66.65906 80 ALA B N 1
ATOM 1560 C CA . ALA B 1 25 ? 37.09155 49.23905 27.81394 1.000 67.06209 80 ALA B CA 1
ATOM 1561 C C . ALA B 1 25 ? 38.45962 49.67215 28.31924 1.000 67.38032 80 ALA B C 1
ATOM 1562 O O . ALA B 1 25 ? 38.74267 49.61039 29.52028 1.000 68.55486 80 ALA B O 1
ATOM 1564 N N . HIS B 1 26 ? 39.31136 50.08624 27.39008 1.000 60.99757 81 HIS B N 1
ATOM 1565 C CA . HIS B 1 26 ? 40.69000 50.41573 27.70031 1.000 64.05425 81 HIS B CA 1
ATOM 1566 C C . HIS B 1 26 ? 41.17755 51.37582 26.63083 1.000 63.56792 81 HIS B C 1
ATOM 1567 O O . HIS B 1 26 ? 40.58520 51.47604 25.55585 1.000 62.53909 81 HIS B O 1
ATOM 1574 N N . LEU B 1 27 ? 42.28240 52.05799 26.91894 1.000 62.51876 82 LEU B N 1
ATOM 1575 C CA . LEU B 1 27 ? 42.78609 53.11515 26.05179 1.000 56.18867 82 LEU B CA 1
ATOM 1576 C C . LEU B 1 27 ? 44.30654 53.07947 26.02191 1.000 60.44073 82 LEU B C 1
ATOM 1577 O O . LEU B 1 27 ? 44.94739 52.94964 27.07009 1.000 63.76939 82 LEU B O 1
ATOM 1582 N N . TRP B 1 28 ? 44.88263 53.21395 24.82505 1.000 56.24992 83 TRP B N 1
ATOM 1583 C CA . TRP B 1 28 ? 46.33191 53.17825 24.65011 1.000 66.14356 83 TRP B CA 1
ATOM 1584 C C . TRP B 1 28 ? 46.87731 54.59835 24.55669 1.000 67.21099 83 TRP B C 1
ATOM 1585 O O . TRP B 1 28 ? 46.55278 55.32974 23.61696 1.000 70.06341 83 TRP B O 1
ATOM 1596 N N . ASP B 1 29 ? 47.72658 54.97197 25.51132 1.000 72.02378 84 ASP B N 1
ATOM 1597 C CA . ASP B 1 29 ? 48.31709 56.30396 25.57862 1.000 68.14061 84 ASP B CA 1
ATOM 1598 C C . ASP B 1 29 ? 49.80198 56.20717 25.25961 1.000 68.05677 84 ASP B C 1
ATOM 1599 O O . ASP B 1 29 ? 50.60269 55.86038 26.13490 1.000 74.52782 84 ASP B O 1
A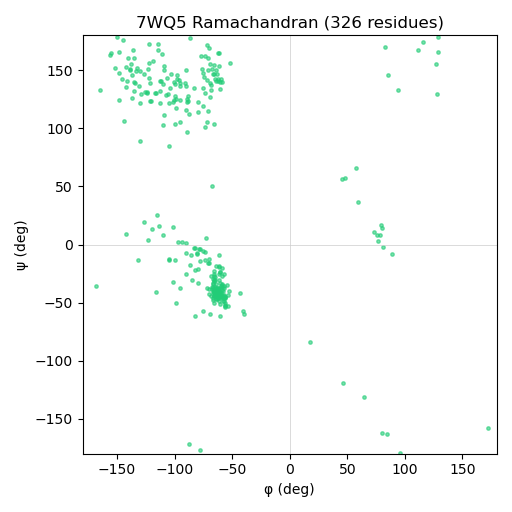TOM 1604 N N . LYS B 1 30 ? 50.18070 56.59492 24.04037 1.000 70.94335 85 LYS B N 1
ATOM 1605 C CA . LYS B 1 30 ? 51.59330 56.55927 23.67417 1.000 75.35060 85 LYS B CA 1
ATOM 1606 C C . LYS B 1 30 ? 52.42099 57.55587 24.48429 1.000 77.09579 85 LYS B C 1
ATOM 1607 O O . LYS B 1 30 ? 53.62110 57.33772 24.68398 1.000 81.13842 85 LYS B O 1
ATOM 1613 N N . SER B 1 31 ? 51.81145 58.65258 24.95006 1.000 78.43773 86 SER B N 1
ATOM 1614 C CA . SER B 1 31 ? 52.56499 59.68959 25.65464 1.000 85.70387 86 SER B CA 1
ATOM 1615 C C . SER B 1 31 ? 52.84753 59.32538 27.10739 1.000 86.48671 86 SER B C 1
ATOM 1616 O O . SER B 1 31 ? 53.89320 59.71166 27.64279 1.000 91.28466 86 SER B O 1
ATOM 1619 N N . SER B 1 32 ? 51.93393 58.60515 27.75637 1.000 88.10623 87 SER B N 1
ATOM 1620 C CA . SER B 1 32 ? 52.11335 58.21947 29.14855 1.000 80.86916 87 SER B CA 1
ATOM 1621 C C . SER B 1 32 ? 53.30816 57.28581 29.29044 1.000 86.39621 87 SER B C 1
ATOM 1622 O O . SER B 1 32 ? 53.63738 56.52002 28.38150 1.000 84.09436 87 SER B O 1
ATOM 1625 N N . TRP B 1 33 ? 53.95250 57.34670 30.45216 1.000 90.98148 88 TRP B N 1
ATOM 1626 C CA . TRP B 1 33 ? 55.22939 56.68284 30.67899 1.000 97.79340 88 TRP B CA 1
ATOM 1627 C C . TRP B 1 33 ? 55.05023 55.46600 31.58029 1.000 93.60834 88 TRP B C 1
ATOM 1628 O O . TRP B 1 33 ? 54.45479 55.56782 32.65863 1.000 89.54357 88 TRP B O 1
ATOM 1639 N N . ASN B 1 34 ? 55.56691 54.32020 31.13222 1.000 88.65734 89 ASN B N 1
ATOM 1640 C CA . ASN B 1 34 ? 55.62660 53.10460 31.94018 1.000 95.53088 89 ASN B CA 1
ATOM 1641 C C . ASN B 1 34 ? 56.92103 53.13343 32.75166 1.000 101.54229 89 ASN B C 1
ATOM 1642 O O . ASN B 1 34 ? 58.01333 53.03795 32.18706 1.000 102.71403 89 ASN B O 1
ATOM 1647 N N . SER B 1 35 ? 56.80233 53.27191 34.07647 1.000 100.68066 90 SER B N 1
ATOM 1648 C CA . SER B 1 35 ? 57.98525 53.44730 34.91995 1.000 105.69269 90 SER B CA 1
ATOM 1649 C C . SER B 1 35 ? 58.81166 52.16852 34.98458 1.000 104.13549 90 SER B C 1
ATOM 1650 O O . SER B 1 35 ? 59.99559 52.15747 34.62553 1.000 103.82162 90 SER B O 1
ATOM 1653 N N . ILE B 1 36 ? 58.20543 51.08149 35.46189 1.000 108.12627 91 ILE B N 1
ATOM 1654 C CA . ILE B 1 36 ? 58.83115 49.77306 35.34443 1.000 105.92025 91 ILE B CA 1
ATOM 1655 C C . ILE B 1 36 ? 58.86264 49.37705 33.87465 1.000 107.20543 91 ILE B C 1
ATOM 1656 O O . ILE B 1 36 ? 58.00284 49.78581 33.08361 1.000 108.80262 91 ILE B O 1
ATOM 1661 N N . GLN B 1 37 ? 59.85525 48.57027 33.50535 1.000 111.30680 92 GLN B N 1
ATOM 1662 C CA . GLN B 1 37 ? 60.11684 48.20999 32.10999 1.000 109.48545 92 GLN B CA 1
ATOM 1663 C C . GLN B 1 37 ? 60.04054 49.45571 31.22916 1.000 111.33060 92 GLN B C 1
ATOM 1664 O O . GLN B 1 37 ? 59.27929 49.52812 30.26427 1.000 108.93390 92 GLN B O 1
ATOM 1670 N N . ASN B 1 38 ? 60.85313 50.44771 31.59183 1.000 112.41181 93 ASN B N 1
ATOM 1671 C CA . ASN B 1 38 ? 60.60687 51.83691 31.21163 1.000 108.63386 93 ASN B CA 1
ATOM 1672 C C . ASN B 1 38 ? 60.73236 52.02935 29.70854 1.000 105.49075 93 ASN B C 1
ATOM 1673 O O . ASN B 1 38 ? 61.83498 52.08481 29.16614 1.000 105.51743 93 ASN B O 1
ATOM 1678 N N . LYS B 1 39 ? 59.58466 52.13921 29.03730 1.000 105.56331 94 LYS B N 1
ATOM 1679 C CA . LYS B 1 39 ? 59.50654 52.54370 27.64160 1.000 105.67278 94 LYS B CA 1
ATOM 1680 C C . LYS B 1 39 ? 58.24403 53.37777 27.45219 1.000 97.44820 94 LYS B C 1
ATOM 1681 O O . LYS B 1 39 ? 57.42979 53.54284 28.36885 1.000 90.65910 94 LYS B O 1
ATOM 1687 N N . LYS B 1 40 ? 58.08342 53.89134 26.23661 1.000 90.92032 95 LYS B N 1
ATOM 1688 C CA . LYS B 1 40 ? 56.96054 54.75521 25.90600 1.000 93.30681 95 LYS B CA 1
ATOM 1689 C C . LYS B 1 40 ? 55.66615 53.95123 25.89429 1.000 86.66187 95 LYS B C 1
ATOM 1690 O O . LYS B 1 40 ? 55.55933 52.93089 25.20347 1.000 94.38198 95 LYS B O 1
ATOM 1696 N N . GLY B 1 41 ? 54.67002 54.41823 26.63613 1.000 80.08972 96 GLY B N 1
ATOM 1697 C CA . GLY B 1 41 ? 53.35519 53.81476 26.53085 1.000 75.56693 96 GLY B CA 1
ATOM 1698 C C . GLY B 1 41 ? 52.74912 53.37618 27.84413 1.000 74.14710 96 GLY B C 1
ATOM 1699 O O . GLY B 1 41 ? 53.45977 53.11704 28.82099 1.000 80.26726 96 GLY B O 1
ATOM 1700 N N . LYS B 1 42 ? 51.42217 53.30199 27.87433 1.000 65.96952 97 LYS B N 1
ATOM 1701 C CA . LYS B 1 42 ? 50.71505 52.81428 29.04998 1.000 71.52618 97 LYS B CA 1
ATOM 1702 C C . LYS B 1 42 ? 49.28658 52.50379 28.64094 1.000 68.04518 97 LYS B C 1
ATOM 1703 O O . LYS B 1 42 ? 48.64748 53.29612 27.94544 1.000 65.09277 97 LYS B O 1
ATOM 1709 N N . GLN B 1 43 ? 48.80437 51.33946 29.03385 1.000 67.54968 98 GLN B N 1
ATOM 1710 C CA . GLN B 1 43 ? 47.41984 50.97433 28.79537 1.000 68.93553 98 GLN B CA 1
ATOM 1711 C C . GLN B 1 43 ? 46.56354 51.47281 29.95449 1.000 66.11227 98 GLN B C 1
ATOM 1712 O O . GLN B 1 43 ? 46.82409 51.14656 31.11774 1.000 73.71376 98 GLN B O 1
ATOM 1718 N N . VAL B 1 44 ? 45.55228 52.26578 29.62786 1.000 62.16726 99 VAL B N 1
ATOM 1719 C CA . VAL B 1 44 ? 44.65812 52.87857 30.59632 1.000 50.52616 99 VAL B CA 1
ATOM 1720 C C . VAL B 1 44 ? 43.39489 52.04175 30.66421 1.000 49.06716 99 VAL B C 1
ATOM 1721 O O . VAL B 1 44 ? 42.73951 51.81704 29.64397 1.000 64.49565 99 VAL B O 1
ATOM 1725 N N . TYR B 1 45 ? 43.04138 51.60182 31.86449 1.000 61.69898 100 TYR B N 1
ATOM 1726 C CA . TYR B 1 45 ? 41.86553 50.77560 32.08106 1.000 58.38717 100 TYR B CA 1
ATOM 1727 C C . TYR B 1 45 ? 40.66431 51.67677 32.34107 1.000 63.36226 100 TYR B C 1
ATOM 1728 O O . TYR B 1 45 ? 40.69975 52.51730 33.24513 1.000 62.61157 100 TYR B O 1
ATOM 1737 N N . LEU B 1 46 ? 39.59969 51.49856 31.55777 1.000 69.05519 101 LEU B N 1
ATOM 1738 C CA . LEU B 1 46 ? 38.43869 52.37459 31.65765 1.000 70.21327 101 LEU B CA 1
ATOM 1739 C C . LEU B 1 46 ? 37.24169 51.74412 32.35553 1.000 71.06063 101 LEU B C 1
ATOM 1740 O O . LEU B 1 46 ? 36.29871 52.46783 32.69882 1.000 75.32461 101 LEU B O 1
ATOM 1745 N N . GLY B 1 47 ? 37.23756 50.43831 32.55973 1.000 72.81927 102 GLY B N 1
ATOM 1746 C CA . GLY B 1 47 ? 36.20661 49.79820 33.35246 1.000 73.22872 102 GLY B CA 1
ATOM 1747 C C . GLY B 1 47 ? 35.56764 48.62911 32.62879 1.000 74.38631 102 GLY B C 1
ATOM 1748 O O . GLY B 1 47 ? 35.70662 48.44220 31.42286 1.000 73.04015 102 GLY B O 1
ATOM 1749 N N . ALA B 1 48 ? 34.83963 47.84434 33.41744 1.000 75.38146 103 ALA B N 1
ATOM 1750 C CA . ALA B 1 48 ? 34.12934 46.66392 32.95442 1.000 76.42612 103 ALA B CA 1
ATOM 1751 C C . ALA B 1 48 ? 32.65932 47.00162 32.76178 1.000 79.14677 103 ALA B C 1
ATOM 1752 O O . ALA B 1 48 ? 32.06729 47.72142 33.57162 1.000 83.50740 103 ALA B O 1
ATOM 1754 N N . TYR B 1 49 ? 32.06676 46.47667 31.69465 1.000 79.68771 104 TYR B N 1
ATOM 1755 C CA . TYR B 1 49 ? 30.70620 46.83597 31.34162 1.000 80.15149 104 TYR B CA 1
ATOM 1756 C C . TYR B 1 49 ? 29.92918 45.58342 30.98477 1.000 84.62148 104 TYR B C 1
ATOM 1757 O O . TYR B 1 49 ? 30.45806 44.67286 30.33852 1.000 87.63364 104 TYR B O 1
ATOM 1766 N N . ASP B 1 50 ? 28.67635 45.54292 31.43397 1.000 89.73258 105 ASP B N 1
ATOM 1767 C CA . ASP B 1 50 ? 27.78920 44.43355 31.13272 1.000 87.02174 105 ASP B CA 1
ATOM 1768 C C . ASP B 1 50 ? 27.21383 44.51046 29.72674 1.000 79.19296 105 ASP B C 1
ATOM 1769 O O . ASP B 1 50 ? 26.67931 43.50847 29.24575 1.000 84.10834 105 ASP B O 1
ATOM 1774 N N . SER B 1 51 ? 27.31325 45.65617 29.05472 1.000 79.88154 106 SER B N 1
ATOM 1775 C CA . SER B 1 51 ? 26.89345 45.78722 27.66554 1.000 76.23104 106 SER B CA 1
ATOM 1776 C C . SER B 1 51 ? 28.06605 46.24738 26.81310 1.000 82.64557 106 SER B C 1
ATOM 1777 O O . SER B 1 51 ? 28.82868 47.13249 27.21289 1.000 87.05009 106 SER B O 1
ATOM 1780 N N . GLU B 1 52 ? 28.18814 45.657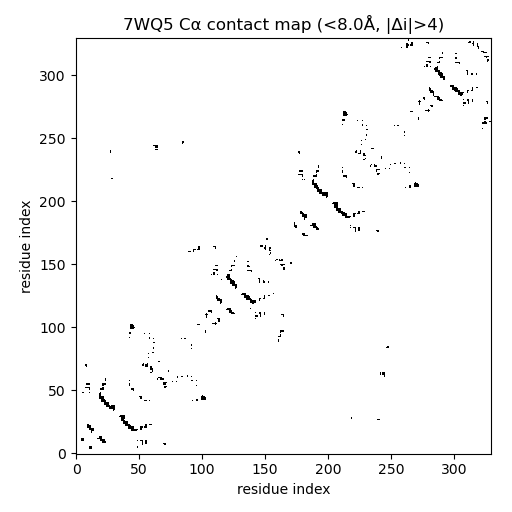87 25.62480 1.000 84.27557 107 GLU B N 1
ATOM 1781 C CA . GLU B 1 52 ? 29.30985 45.97293 24.74796 1.000 79.01115 107 GLU B CA 1
ATOM 1782 C C . GLU B 1 52 ? 29.24545 47.41571 24.26136 1.000 83.36160 107 GLU B C 1
ATOM 1783 O O . GLU B 1 52 ? 30.27142 48.11523 24.20698 1.000 82.45756 107 GLU B O 1
ATOM 1789 N N . GLU B 1 53 ? 28.04301 47.88184 23.91912 1.000 86.50727 108 GLU B N 1
ATOM 1790 C CA . GLU B 1 53 ? 27.89212 49.24587 23.42858 1.000 83.09654 108 GLU B CA 1
ATOM 1791 C C . GLU B 1 53 ? 28.30366 50.25468 24.49232 1.000 79.51643 108 GLU B C 1
ATOM 1792 O O . GLU B 1 53 ? 28.92020 51.28208 24.17922 1.000 76.93200 108 GLU B O 1
ATOM 1798 N N . ALA B 1 54 ? 27.98491 49.97187 25.75909 1.000 75.84498 109 ALA B N 1
ATOM 1799 C CA . ALA B 1 54 ? 28.41222 50.86116 26.83251 1.000 70.65779 109 ALA B CA 1
ATOM 1800 C C . ALA B 1 54 ? 29.92254 51.02128 26.82916 1.000 76.49073 109 ALA B C 1
ATOM 1801 O O . ALA B 1 54 ? 30.43458 52.14580 26.90851 1.000 78.46832 109 ALA B O 1
ATOM 1803 N N . ALA B 1 55 ? 30.64923 49.90657 26.70769 1.000 77.82928 110 ALA B N 1
ATOM 1804 C CA . ALA B 1 55 ? 32.10505 49.96819 26.68987 1.000 77.94305 110 ALA B CA 1
ATOM 1805 C C . ALA B 1 55 ? 32.60341 50.76880 25.49557 1.000 67.70333 110 ALA B C 1
ATOM 1806 O O . ALA B 1 55 ? 33.56621 51.53860 25.61413 1.000 70.68471 110 ALA B O 1
ATOM 1808 N N . ALA B 1 56 ? 31.95670 50.61232 24.33868 1.000 74.37424 111 ALA B N 1
ATOM 1809 C CA . ALA B 1 56 ? 32.34673 51.40558 23.17143 1.000 74.88717 111 ALA B CA 1
ATOM 1810 C C . ALA B 1 56 ? 32.17252 52.90293 23.42971 1.000 72.24089 111 ALA B C 1
ATOM 1811 O O . ALA B 1 56 ? 33.04430 53.72265 23.09383 1.000 65.40998 111 ALA B O 1
ATOM 1813 N N . HIS B 1 57 ? 31.04677 53.27739 24.03648 1.000 74.94484 112 HIS B N 1
ATOM 1814 C CA . HIS B 1 57 ? 30.80155 54.68884 24.32067 1.000 78.70885 112 HIS B CA 1
ATOM 1815 C C . HIS B 1 57 ? 31.81887 55.24388 25.31167 1.000 77.34528 112 HIS B C 1
ATOM 1816 O O . HIS B 1 57 ? 32.32459 56.36015 25.13261 1.000 75.29676 112 HIS B O 1
ATOM 1823 N N . THR B 1 58 ? 32.13066 54.48709 26.37011 1.000 71.67567 113 THR B N 1
ATOM 1824 C CA . THR B 1 58 ? 33.10518 55.00689 27.32688 1.000 72.78078 113 THR B CA 1
ATOM 1825 C C . THR B 1 58 ? 34.49189 55.11419 26.70726 1.000 73.19553 113 THR B C 1
ATOM 1826 O O . THR B 1 58 ? 35.21848 56.07772 26.99843 1.000 73.89195 113 THR B O 1
ATOM 1830 N N . TYR B 1 59 ? 34.88270 54.17013 25.83984 1.000 60.29346 114 TYR B N 1
ATOM 1831 C CA . TYR B 1 59 ? 36.14112 54.38587 25.13324 1.000 60.00095 114 TYR B CA 1
ATOM 1832 C C . TYR B 1 59 ? 36.09473 55.69636 24.37058 1.000 67.51351 114 TYR B C 1
ATOM 1833 O O . TYR B 1 59 ? 37.06369 56.46474 24.38527 1.000 65.09780 114 TYR B O 1
ATOM 1842 N N . ASP B 1 60 ? 34.97857 55.95913 23.68717 1.000 70.83564 115 ASP B N 1
ATOM 1843 C CA . ASP B 1 60 ? 34.86191 57.19535 22.92299 1.000 70.81570 115 ASP B CA 1
ATOM 1844 C C . ASP B 1 60 ? 35.06334 58.41002 23.81393 1.000 74.60141 115 ASP B C 1
ATOM 1845 O O . ASP B 1 60 ? 35.83689 59.31777 23.48603 1.000 67.16521 115 ASP B O 1
ATOM 1850 N N . LEU B 1 61 ? 34.37565 58.43246 24.95387 1.000 67.85654 116 LEU B N 1
ATOM 1851 C CA . LEU B 1 61 ? 34.45947 59.58243 25.84567 1.000 69.58101 116 LEU B CA 1
ATOM 1852 C C . LEU B 1 61 ? 35.88297 59.79240 26.33921 1.000 73.33774 116 LEU B C 1
ATOM 1853 O O . LEU B 1 61 ? 36.37926 60.92998 26.37706 1.000 77.15125 116 LEU B O 1
ATOM 1858 N N . ALA B 1 62 ? 36.55838 58.70589 26.71819 1.000 59.23764 117 ALA B N 1
ATOM 1859 C CA . ALA B 1 62 ? 37.92905 58.83413 27.19752 1.000 67.54190 117 ALA B CA 1
ATOM 1860 C C . ALA B 1 62 ? 38.85100 59.32977 26.08874 1.000 68.46678 117 ALA B C 1
ATOM 1861 O O . ALA B 1 62 ? 39.72328 60.17594 26.32255 1.000 73.07221 117 ALA B O 1
ATOM 1863 N N . ALA B 1 63 ? 38.65935 58.83147 24.86779 1.000 68.20272 118 ALA B N 1
ATOM 1864 C CA . ALA B 1 63 ? 39.45980 59.31277 23.75002 1.000 75.43057 118 ALA B CA 1
ATOM 1865 C C . ALA B 1 63 ? 39.22013 60.79743 23.50678 1.000 77.25135 118 ALA B C 1
ATOM 1866 O O . ALA B 1 63 ? 40.15093 61.53996 23.16083 1.000 77.90015 118 ALA B O 1
ATOM 1868 N N . LEU B 1 64 ? 37.97208 61.24580 23.67310 1.000 77.15185 119 LEU B N 1
ATOM 1869 C CA . LEU B 1 64 ? 37.66890 62.65887 23.46500 1.000 79.18381 119 LEU B CA 1
ATOM 1870 C C . LEU B 1 64 ? 38.33926 63.52566 24.51674 1.000 73.91932 119 LEU B C 1
ATOM 1871 O O . LEU B 1 64 ? 38.87908 64.58906 24.19526 1.000 80.89491 119 LEU B O 1
ATOM 1876 N N . LYS B 1 65 ? 38.32174 63.09693 25.77838 1.000 73.79115 120 LYS B N 1
ATOM 1877 C CA . LYS B 1 65 ? 39.04952 63.88226 26.77137 1.000 71.62350 120 LYS B CA 1
ATOM 1878 C C . LYS B 1 65 ? 40.54563 63.85125 26.50567 1.000 76.48334 120 LYS B C 1
ATOM 1879 O O . LYS B 1 65 ? 41.24728 64.82988 26.78947 1.000 80.42511 120 LYS B O 1
ATOM 1885 N N . TYR B 1 66 ? 41.04977 62.75793 25.93995 1.000 74.67162 121 TYR B N 1
ATOM 1886 C CA . TYR B 1 66 ? 42.49196 62.65281 25.76387 1.000 79.36578 121 TYR B CA 1
ATOM 1887 C C . TYR B 1 66 ? 42.98808 63.52612 24.61428 1.000 80.10073 121 TYR B C 1
ATOM 1888 O O . TYR B 1 66 ? 43.83896 64.39786 24.81461 1.000 76.51909 121 TYR B O 1
ATOM 1897 N N . TRP B 1 67 ? 42.46339 63.31748 23.40324 1.000 84.03298 122 TRP B N 1
ATOM 1898 C CA . TRP B 1 67 ? 43.05040 63.92264 22.21000 1.000 87.64873 122 TRP B CA 1
ATOM 1899 C C . TRP B 1 67 ? 42.08733 64.78160 21.39171 1.000 87.13752 122 TRP B C 1
ATOM 1900 O O . TRP B 1 67 ? 42.47768 65.27161 20.32465 1.000 90.90491 122 TRP B O 1
ATOM 1911 N N . GLY B 1 68 ? 40.85228 64.98229 21.84239 1.000 82.09648 123 GLY B N 1
ATOM 1912 C CA . GLY B 1 68 ? 39.96251 65.90220 21.17191 1.000 86.15400 123 GLY B CA 1
ATOM 1913 C C . GLY B 1 68 ? 39.02711 65.25070 20.17315 1.000 83.40554 123 GLY B C 1
ATOM 1914 O O . GLY B 1 68 ? 39.04184 64.03257 19.97671 1.000 86.71939 123 GLY B O 1
ATOM 1915 N N . PRO B 1 69 ? 38.19316 66.06576 19.51301 1.000 94.48393 124 PRO B N 1
ATOM 1916 C CA . PRO B 1 69 ? 37.10313 65.51347 18.68160 1.000 90.23809 124 PRO B CA 1
ATOM 1917 C C . PRO B 1 69 ? 37.54780 64.89912 17.35727 1.000 84.20220 124 PRO B C 1
ATOM 1918 O O . PRO B 1 69 ? 36.70314 64.31672 16.65958 1.000 84.38113 124 PRO B O 1
ATOM 1922 N N . ASP B 1 70 ? 38.81895 65.00622 16.97489 1.000 83.73212 125 ASP B N 1
ATOM 1923 C CA . ASP B 1 70 ? 39.26655 64.45072 15.70088 1.000 89.55103 125 ASP B CA 1
ATOM 1924 C C . ASP B 1 70 ? 39.82439 63.03596 15.81736 1.000 92.15237 125 ASP B C 1
ATOM 1925 O O . ASP B 1 70 ? 40.25875 62.47187 14.80586 1.000 91.71695 125 ASP B O 1
ATOM 1930 N N . THR B 1 71 ? 39.81142 62.44751 17.01062 1.000 86.92571 126 THR B N 1
ATOM 1931 C CA . THR B 1 71 ? 40.34416 61.10880 17.20753 1.000 82.21283 126 THR B CA 1
ATOM 1932 C C . THR B 1 71 ? 39.35787 60.06399 16.69520 1.000 77.09829 126 THR B C 1
ATOM 1933 O O . THR B 1 71 ? 38.17213 60.33808 16.49418 1.000 84.96752 126 THR B O 1
ATOM 1937 N N . ILE B 1 72 ? 39.86810 58.85117 16.47955 1.000 70.04028 127 ILE B N 1
ATOM 1938 C CA . ILE B 1 72 ? 39.02891 57.75657 16.01015 1.000 72.36971 127 ILE B CA 1
ATOM 1939 C C . ILE B 1 72 ? 37.99064 57.43263 17.07684 1.000 78.38118 127 ILE B C 1
ATOM 1940 O O . ILE B 1 72 ? 38.28346 57.46746 18.28043 1.000 83.70894 127 ILE B O 1
ATOM 1945 N N . LEU B 1 73 ? 36.76238 57.13231 16.64530 1.000 76.96949 128 LEU B N 1
ATOM 1946 C CA . LEU B 1 73 ? 35.65133 56.89695 17.56013 1.000 76.35512 128 LEU B CA 1
ATOM 1947 C C . LEU B 1 73 ? 34.80259 55.72485 17.08728 1.000 81.83321 128 LEU B C 1
ATOM 1948 O O . LEU B 1 73 ? 34.71563 55.44209 15.89055 1.000 86.34062 128 LEU B O 1
ATOM 1953 N N . ASN B 1 74 ? 34.17290 55.04071 18.04656 1.000 80.35331 129 ASN B N 1
ATOM 1954 C CA . ASN B 1 74 ? 33.20001 54.00831 17.69665 1.000 82.71529 129 ASN B CA 1
ATOM 1955 C C . ASN B 1 74 ? 31.92041 54.62526 17.14932 1.000 88.21541 129 ASN B C 1
ATOM 1956 O O . ASN B 1 74 ? 31.29743 54.07547 16.23362 1.000 94.38908 129 ASN B O 1
ATOM 1961 N N . PHE B 1 75 ? 31.50913 55.75771 17.70494 1.000 88.87067 130 PHE B N 1
ATOM 1962 C CA . PHE B 1 75 ? 30.36510 56.51191 17.22637 1.000 90.10991 130 PHE B CA 1
ATOM 1963 C C . PHE B 1 75 ? 30.78964 57.95289 16.98164 1.000 92.16229 130 PHE B C 1
ATOM 1964 O O . PHE B 1 75 ? 31.65632 58.47378 17.69014 1.000 91.86306 130 PHE B O 1
ATOM 1972 N N . PRO B 1 76 ? 30.20015 58.61500 15.98427 1.000 92.11430 131 PRO B N 1
ATOM 1973 C CA . PRO B 1 76 ? 30.75656 59.89092 15.51359 1.000 92.58737 131 PRO B CA 1
ATOM 1974 C C . PRO B 1 76 ? 30.77077 60.96568 16.59346 1.000 88.60709 131 PRO B C 1
ATOM 1975 O O . PRO B 1 76 ? 29.97924 60.94723 17.53849 1.000 87.69870 131 PRO B O 1
ATOM 1979 N N . ALA B 1 77 ? 31.70624 61.90828 16.43871 1.000 89.01703 132 ALA B N 1
ATOM 1980 C CA . ALA B 1 77 ? 31.95059 62.91178 17.47252 1.000 95.04366 132 ALA B CA 1
ATOM 1981 C C . ALA B 1 77 ? 30.70186 63.73217 17.77495 1.000 98.26760 132 ALA B C 1
ATOM 1982 O O . ALA B 1 77 ? 30.45363 64.09401 18.93191 1.000 100.18984 132 ALA B O 1
ATOM 1984 N N . GLU B 1 78 ? 29.89844 64.02421 16.74936 1.000 106.19797 133 GLU B N 1
ATOM 1985 C CA . GLU B 1 78 ? 28.70148 64.83965 16.93967 1.000 102.80422 133 GLU B CA 1
ATOM 1986 C C . GLU B 1 78 ? 27.77030 64.23152 17.98515 1.000 104.40036 133 GLU B C 1
ATOM 1987 O O . GLU B 1 78 ? 27.18042 64.95599 18.79852 1.000 106.56501 133 GLU B O 1
ATOM 1993 N N . THR B 1 79 ? 27.66844 62.89735 18.01521 1.000 102.81381 134 THR B N 1
ATOM 1994 C CA . THR B 1 79 ? 26.78772 62.22824 18.96905 1.000 96.29671 134 THR B CA 1
ATOM 1995 C C . THR B 1 79 ? 27.13791 62.54987 20.41088 1.000 87.79553 134 THR B C 1
ATOM 1996 O O . THR B 1 79 ? 26.29156 62.37594 21.29289 1.000 88.78139 134 THR B O 1
ATOM 2000 N N . TYR B 1 80 ? 28.35953 63.01023 20.67089 1.000 92.39226 135 TYR B N 1
ATOM 2001 C CA . TYR B 1 80 ? 28.81771 63.28241 22.02386 1.000 97.77264 135 TYR B CA 1
ATOM 2002 C C . TYR B 1 80 ? 28.79117 64.77253 22.35899 1.000 97.71585 135 TYR B C 1
ATOM 2003 O O . TYR B 1 80 ? 29.37222 65.18435 23.37594 1.000 94.40756 135 TYR B O 1
ATOM 2012 N N . THR B 1 81 ? 28.08718 65.57282 21.54447 1.000 103.01938 136 THR B N 1
ATOM 2013 C CA . THR B 1 81 ? 28.04563 67.02551 21.70166 1.000 97.56481 136 THR B CA 1
ATOM 2014 C C . THR B 1 81 ? 27.96541 67.46647 23.15913 1.000 94.55161 136 THR B C 1
ATOM 2015 O O . THR B 1 81 ? 28.87804 68.13404 23.66268 1.000 99.84772 136 THR B O 1
ATOM 2019 N N . LYS B 1 82 ? 26.91249 67.05433 23.87085 1.000 89.50477 137 LYS B N 1
ATOM 2020 C CA . LYS B 1 82 ? 26.74558 67.51403 25.24891 1.000 96.89656 137 LYS B CA 1
ATOM 2021 C C . LYS B 1 82 ? 27.96741 67.17070 26.09159 1.000 94.47133 137 LYS B C 1
ATOM 2022 O O . LYS B 1 82 ? 28.59946 68.05713 26.68356 1.000 95.67286 137 LYS B O 1
ATOM 2028 N N . GLU B 1 83 ? 28.36283 65.89358 26.09283 1.000 93.98967 138 GLU B N 1
ATOM 2029 C CA . GLU B 1 83 ? 29.47127 65.47997 26.94458 1.000 91.92534 138 GLU B CA 1
ATOM 2030 C C . GLU B 1 83 ? 30.73064 66.24880 26.60066 1.000 91.86178 138 GLU B C 1
ATOM 2031 O O . GLU B 1 83 ? 31.56063 66.50689 27.48190 1.000 94.83957 138 GLU B O 1
ATOM 2037 N N . LEU B 1 84 ? 30.83904 66.69802 25.34777 1.000 92.91269 139 LEU B N 1
ATOM 2038 C CA . LEU B 1 84 ? 32.03733 67.38481 24.89934 1.000 91.90203 139 LEU B CA 1
ATOM 2039 C C . LEU B 1 84 ? 32.29676 68.67438 25.67089 1.000 97.92251 139 LEU B C 1
ATOM 2040 O O . LEU B 1 84 ? 33.43350 69.15447 25.66155 1.000 99.10370 139 LEU B O 1
ATOM 2045 N N . GLU B 1 85 ? 31.29272 69.25322 26.34239 1.000 98.34804 140 GLU B N 1
ATOM 2046 C CA . GLU B 1 85 ? 31.62361 70.32452 27.28248 1.000 98.38739 140 GLU B CA 1
ATOM 2047 C C . GLU B 1 85 ? 31.76552 69.84525 28.71327 1.000 96.30927 140 GLU B C 1
ATOM 2048 O O . GLU B 1 85 ? 32.60047 70.37516 29.45407 1.000 98.60587 140 GLU B O 1
ATOM 2054 N N . GLU B 1 86 ? 30.93575 68.89020 29.13371 1.000 98.84672 141 GLU B N 1
ATOM 2055 C CA . GLU B 1 86 ? 31.02471 68.40303 30.50475 1.000 95.37004 141 GLU B CA 1
ATOM 2056 C C . GLU B 1 86 ? 32.43508 67.90734 30.77250 1.000 91.41584 141 GLU B C 1
ATOM 2057 O O . GLU B 1 86 ? 33.06890 68.26867 31.77104 1.000 92.90855 141 GLU B O 1
ATOM 2063 N N . MET B 1 87 ? 32.95335 67.12519 29.82991 1.000 89.36137 142 MET B N 1
ATOM 2064 C CA . MET B 1 87 ? 34.35668 66.76483 29.70045 1.000 90.78496 142 MET B CA 1
ATOM 2065 C C . MET B 1 87 ? 35.30220 67.93225 29.97654 1.000 89.84708 142 MET B C 1
ATOM 2066 O O . MET B 1 87 ? 36.16330 67.86381 30.86186 1.000 85.34811 142 MET B O 1
ATOM 2071 N N . GLN B 1 88 ? 35.13368 69.02383 29.22494 1.000 95.42875 143 GLN B N 1
ATOM 2072 C CA . GLN B 1 88 ? 36.01712 70.18005 29.35134 1.000 90.29785 143 GLN B CA 1
ATOM 2073 C C . GLN B 1 88 ? 36.03748 70.73221 30.76912 1.000 90.92277 143 GLN B C 1
ATOM 2074 O O . GLN B 1 88 ? 37.02087 71.35922 31.17656 1.000 82.31995 143 GLN B O 1
ATOM 2080 N N . ARG B 1 89 ? 34.96555 70.50885 31.53306 1.000 93.76320 144 ARG B N 1
ATOM 2081 C CA . ARG B 1 89 ? 34.84603 71.10859 32.85806 1.000 94.97144 144 ARG B CA 1
ATOM 2082 C C . ARG B 1 89 ? 35.95974 70.67724 33.80730 1.000 95.36235 144 ARG B C 1
ATOM 2083 O O . ARG B 1 89 ? 36.37681 71.46180 34.66636 1.000 88.67908 144 ARG B O 1
ATOM 2091 N N . VAL B 1 90 ? 36.45051 69.44634 33.67522 1.000 95.47227 145 VAL B N 1
ATOM 2092 C CA . VAL B 1 90 ? 37.24637 68.79696 34.70882 1.000 83.58167 145 VAL B CA 1
ATOM 2093 C C . VAL B 1 90 ? 38.60651 68.40309 34.13811 1.000 83.21452 145 VAL B C 1
ATOM 2094 O O . VAL B 1 90 ? 38.85759 68.50795 32.93620 1.000 86.16855 145 VAL B O 1
ATOM 2098 N N . THR B 1 91 ? 39.48831 67.93662 35.02310 1.000 80.50515 146 THR B N 1
ATOM 2099 C CA . THR B 1 91 ? 40.75832 67.41549 34.54888 1.000 84.60767 146 THR B CA 1
ATOM 2100 C C . THR B 1 91 ? 40.51641 66.09688 33.81236 1.000 83.96036 146 THR B C 1
ATOM 2101 O O . THR B 1 91 ? 39.43376 65.50080 33.86768 1.000 84.34253 146 THR B O 1
ATOM 2105 N N . LYS B 1 92 ? 41.55439 65.61681 33.13503 1.000 81.57941 147 LYS B N 1
ATOM 2106 C CA . LYS B 1 92 ? 41.47930 64.29332 32.53092 1.000 77.36904 147 LYS B CA 1
ATOM 2107 C C . LYS B 1 92 ? 41.27482 63.22349 33.59891 1.000 78.48615 147 LYS B C 1
ATOM 2108 O O . LYS B 1 92 ? 40.46439 62.30485 33.42386 1.000 75.31972 147 LYS B O 1
ATOM 2114 N N . GLU B 1 93 ? 41.97398 63.35597 34.73102 1.000 77.23079 148 GLU B N 1
ATOM 2115 C CA . GLU B 1 93 ? 41.85559 62.38864 35.81708 1.000 77.34957 148 GLU B CA 1
ATOM 2116 C C . GLU B 1 93 ? 40.43958 62.35867 36.37940 1.000 74.48655 148 GLU B C 1
ATOM 2117 O O . GLU B 1 93 ? 39.86946 61.28112 36.59354 1.000 78.62039 148 GLU B O 1
ATOM 2123 N N . GLU B 1 94 ? 39.85089 63.53116 36.62843 1.000 79.07387 149 GLU B N 1
ATOM 2124 C CA . GLU B 1 94 ? 38.48447 63.54220 37.13802 1.000 82.44558 149 GLU B CA 1
ATOM 2125 C C . GLU B 1 94 ? 37.52097 62.92931 36.13558 1.000 75.68630 149 GLU B C 1
ATOM 2126 O O . GLU B 1 94 ? 36.59031 62.21184 36.51797 1.000 79.09854 149 GLU B O 1
ATOM 2132 N N . TYR B 1 95 ? 37.71052 63.21100 34.84826 1.000 70.96088 150 TYR B N 1
ATOM 2133 C CA . TYR B 1 95 ? 36.78914 62.65602 33.86727 1.000 71.38618 150 TYR B CA 1
ATOM 2134 C C . TYR B 1 95 ? 36.90724 61.13430 33.78353 1.000 74.02229 150 TYR B C 1
ATOM 2135 O O . TYR B 1 95 ? 35.89366 60.43803 33.65276 1.000 70.25795 150 TYR B O 1
ATOM 2144 N N . LEU B 1 96 ? 38.12999 60.59645 33.84616 1.000 69.55512 151 LEU B N 1
ATOM 2145 C CA . LEU B 1 96 ? 38.29055 59.14186 33.84139 1.000 69.08775 151 LEU B CA 1
ATOM 2146 C C . LEU B 1 96 ? 37.69428 58.51127 35.09603 1.000 80.00189 151 LEU B C 1
ATOM 2147 O O . LEU B 1 96 ? 37.06030 57.45008 35.02174 1.000 74.27268 151 LEU B O 1
ATOM 2152 N N . ALA B 1 97 ? 37.89463 59.14488 36.25894 1.000 68.45243 152 ALA B N 1
ATOM 2153 C CA . ALA B 1 97 ? 37.28760 58.64397 37.48973 1.000 73.38382 152 ALA B CA 1
ATOM 2154 C C . ALA B 1 97 ? 35.77032 58.63882 37.38859 1.000 73.11422 152 ALA B C 1
ATOM 2155 O O . ALA B 1 97 ? 35.11386 57.68877 37.82874 1.000 77.43475 152 ALA B O 1
ATOM 2157 N N . SER B 1 98 ? 35.19515 59.69352 36.81103 1.000 75.01229 153 SER B N 1
ATOM 2158 C CA . SER B 1 98 ? 33.75011 59.73723 36.63418 1.000 74.95252 153 SER B CA 1
ATOM 2159 C C . SER B 1 98 ? 33.28975 58.65530 35.67120 1.000 74.80312 153 SER B C 1
ATOM 2160 O O . SER B 1 98 ? 32.24408 58.03498 35.88000 1.000 77.38682 153 SER B O 1
ATOM 2163 N N . LEU B 1 99 ? 34.05932 58.41937 34.60660 1.000 75.47793 154 LEU B N 1
ATOM 2164 C CA . LEU B 1 99 ? 33.73497 57.34902 33.67028 1.000 73.36988 154 LEU B CA 1
ATOM 2165 C C . LEU B 1 99 ? 33.71627 55.99863 34.37554 1.000 75.42345 154 LEU B C 1
ATOM 2166 O O . LEU B 1 99 ? 32.78512 55.20295 34.20457 1.000 74.05352 154 LEU B O 1
ATOM 2171 N N . ARG B 1 100 ? 34.73430 55.73337 35.19196 1.000 74.86201 155 ARG B N 1
ATOM 2172 C CA . ARG B 1 100 ? 34.80540 54.45283 35.88241 1.000 76.90267 155 ARG B CA 1
ATOM 2173 C C . ARG B 1 100 ? 33.69532 54.31912 36.92057 1.000 74.66053 155 ARG B C 1
ATOM 2174 O O . ARG B 1 100 ? 33.12398 53.23579 37.07733 1.000 68.83061 155 ARG B O 1
ATOM 2182 N N . ARG B 1 101 ? 33.34362 55.41730 37.59777 1.000 76.34866 156 ARG B N 1
ATOM 2183 C CA . ARG B 1 101 ? 32.27758 55.40181 38.59601 1.000 72.72965 156 ARG B CA 1
ATOM 2184 C C . ARG B 1 101 ? 30.93183 55.00134 38.00094 1.000 72.40081 156 ARG B C 1
ATOM 2185 O O . ARG B 1 101 ? 30.07295 54.49494 38.72930 1.000 73.38345 156 ARG B O 1
ATOM 2193 N N . GLN B 1 102 ? 30.73585 55.19120 36.69574 1.000 75.68934 157 GLN B N 1
ATOM 2194 C CA . GLN B 1 102 ? 29.50958 54.79303 36.01473 1.000 76.92550 157 GLN B CA 1
ATOM 2195 C C . GLN B 1 102 ? 29.61289 53.43868 35.32808 1.000 77.51430 157 GLN B C 1
ATOM 2196 O O . GLN B 1 102 ? 28.65665 53.02495 34.66381 1.000 76.84747 157 GLN B O 1
ATOM 2202 N N . SER B 1 103 ? 30.74321 52.74954 35.44931 1.000 74.23475 158 SER B N 1
ATOM 2203 C CA . SER B 1 103 ? 30.84998 51.41066 34.89058 1.000 76.80602 158 SER B CA 1
ATOM 2204 C C . SER B 1 103 ? 30.11606 50.41076 35.77530 1.000 73.07700 158 SER B C 1
ATOM 2205 O O . SER B 1 103 ? 29.99970 50.59353 36.98822 1.000 82.89087 158 SER B O 1
ATOM 2208 N N . SER B 1 104 ? 29.61332 49.34095 35.15587 1.000 75.41697 159 SER B N 1
ATOM 2209 C CA . SER B 1 104 ? 28.82430 48.37525 35.91355 1.000 81.92327 159 SER B CA 1
ATOM 2210 C C . SER B 1 104 ? 29.67428 47.61740 36.92316 1.000 77.31289 159 SER B C 1
ATOM 2211 O O . SER B 1 104 ? 29.15348 47.15892 37.94559 1.000 80.30058 159 SER B O 1
ATOM 2214 N N . GLY B 1 105 ? 30.97149 47.47763 36.66605 1.000 74.80209 160 GLY B N 1
ATOM 2215 C CA . GLY B 1 105 ? 31.83395 46.81372 37.62114 1.000 73.91729 160 GLY B CA 1
ATOM 2216 C C . GLY B 1 105 ? 32.25929 47.64807 38.80899 1.000 74.58073 160 GLY B C 1
ATOM 2217 O O . GLY B 1 105 ? 32.93662 47.12962 39.70201 1.000 73.81451 160 GLY B O 1
ATOM 2218 N N . PHE B 1 106 ? 31.88905 48.93310 38.84514 1.000 77.73623 161 PHE B N 1
ATOM 2219 C CA . PHE B 1 106 ? 32.31703 49.80090 39.93974 1.000 75.24171 161 PHE B CA 1
ATOM 2220 C C . PHE B 1 106 ? 31.78742 49.30532 41.27793 1.000 76.21209 161 PHE B C 1
ATOM 2221 O O . PHE B 1 106 ? 32.53354 49.21434 42.25848 1.000 72.98697 161 PHE B O 1
ATOM 2229 N N . SER B 1 107 ? 30.49732 48.99483 41.34423 1.000 75.12512 162 SER B N 1
ATOM 2230 C CA . SER B 1 107 ? 29.89375 48.48585 42.56697 1.000 82.64914 162 SER B CA 1
ATOM 2231 C C . SER B 1 107 ? 29.08353 47.25170 42.23201 1.000 79.20155 162 SER B C 1
ATOM 2232 O O . SER B 1 107 ? 28.34351 47.24185 41.24158 1.000 75.63803 162 SER B O 1
ATOM 2235 N N . ARG B 1 108 ? 29.21480 46.22733 43.06645 1.000 78.47997 163 ARG B N 1
ATOM 2236 C CA . ARG B 1 108 ? 28.51483 44.96765 42.89316 1.000 84.77897 163 ARG B CA 1
ATOM 2237 C C . ARG B 1 108 ? 27.67431 44.66958 44.12577 1.000 87.50316 163 ARG B C 1
ATOM 2238 O O . ARG B 1 108 ? 27.94954 45.15530 45.22727 1.000 86.55682 163 ARG B O 1
ATOM 2246 N N . GLY B 1 109 ? 26.64596 43.85377 43.92410 1.000 85.50462 164 GLY B N 1
ATOM 2247 C CA . GLY B 1 109 ? 25.80205 43.43460 45.01952 1.000 86.25717 164 GLY B CA 1
ATOM 2248 C C . GLY B 1 109 ? 24.77897 44.48620 45.40139 1.000 85.25858 164 GLY B C 1
ATOM 2249 O O . GLY B 1 109 ? 24.46841 45.41074 44.64460 1.000 87.34184 164 GLY B O 1
ATOM 2250 N N . VAL B 1 110 ? 24.24274 44.32572 46.60532 1.000 90.63357 165 VAL B N 1
ATOM 2251 C CA . VAL B 1 110 ? 23.26097 45.26498 47.13077 1.000 91.66973 165 VAL B CA 1
ATOM 2252 C C . VAL B 1 110 ? 23.98040 46.53828 47.55241 1.000 89.05317 165 VAL B C 1
ATOM 2253 O O . VAL B 1 110 ? 25.04474 46.47950 48.18221 1.000 90.33038 165 VAL B O 1
ATOM 2257 N N . SER B 1 111 ? 23.40534 47.68428 47.16711 1.000 90.83085 166 SER B N 1
ATOM 2258 C CA . SER B 1 111 ? 23.85773 49.05579 47.41422 1.000 100.00771 166 SER B CA 1
ATOM 2259 C C . SER B 1 111 ? 24.68493 49.56171 46.24127 1.000 98.16200 166 SER B C 1
ATOM 2260 O O . SER B 1 111 ? 25.59202 48.87347 45.75780 1.000 92.93096 166 SER B O 1
ATOM 2263 N N . LYS B 1 112 ? 24.37441 50.78319 45.79846 1.000 101.32403 167 LYS B N 1
ATOM 2264 C CA . LYS B 1 112 ? 24.99691 51.36770 44.61834 1.000 98.36550 167 LYS B CA 1
ATOM 2265 C C . LYS B 1 112 ? 26.45688 51.72440 44.84388 1.000 96.04620 167 LYS B C 1
ATOM 2266 O O . LYS B 1 112 ? 27.16310 52.02959 43.87854 1.000 93.12061 167 LYS B O 1
ATOM 2272 N N . TYR B 1 113 ? 26.92311 51.72029 46.08387 1.000 90.71193 168 TYR B N 1
ATOM 2273 C CA . TYR B 1 113 ? 28.20721 52.31797 46.41095 1.000 94.42111 168 TYR B CA 1
ATOM 2274 C C . TYR B 1 113 ? 29.25915 51.24804 46.66099 1.000 86.19055 168 TYR B C 1
ATOM 2275 O O . TYR B 1 113 ? 29.03198 50.30708 47.42690 1.000 89.13521 168 TYR B O 1
ATOM 2284 N N . ARG B 1 114 ? 30.40016 51.39814 45.99573 1.000 81.14408 169 ARG B N 1
ATOM 2285 C CA . ARG B 1 114 ? 31.53457 50.51815 46.21481 1.000 77.30244 169 ARG B CA 1
ATOM 2286 C C . ARG B 1 114 ? 32.01556 50.63615 47.65421 1.000 86.42210 169 ARG B C 1
ATOM 2287 O O . ARG B 1 114 ? 32.00914 51.72188 48.23970 1.000 88.95413 169 ARG B O 1
ATOM 2295 N N . GLY B 1 115 ? 32.43184 49.50858 48.22633 1.000 82.12707 170 GLY B N 1
ATOM 2296 C CA . GLY B 1 115 ? 32.87126 49.48196 49.60557 1.000 84.02303 170 GLY B CA 1
ATOM 2297 C C . GLY B 1 115 ? 31.76424 49.44077 50.63401 1.000 82.36088 170 GLY B C 1
ATOM 2298 O O . GLY B 1 115 ? 32.03489 49.66759 51.81736 1.000 82.11262 170 GLY B O 1
ATOM 2299 N N . VAL B 1 116 ? 30.52898 49.14991 50.23240 1.000 86.50108 171 VAL B N 1
ATOM 2300 C CA . VAL B 1 116 ? 29.37919 49.22292 51.12609 1.000 95.19643 171 VAL B CA 1
ATOM 2301 C C . VAL B 1 116 ? 28.63852 47.89061 51.10047 1.000 93.27580 171 VAL B C 1
ATOM 2302 O O . VAL B 1 116 ? 28.33786 47.36070 50.02469 1.000 94.81013 171 VAL B O 1
ATOM 2306 N N . ALA B 1 117 ? 28.34263 47.35792 52.28413 1.000 97.21197 172 ALA B N 1
ATOM 2307 C CA . ALA B 1 117 ? 27.57854 46.12485 52.42095 1.000 100.40549 172 ALA B CA 1
ATOM 2308 C C . ALA B 1 117 ? 26.90828 46.12408 53.78832 1.000 103.32186 172 ALA B C 1
ATOM 2309 O O . ALA B 1 117 ? 27.25632 46.90959 54.67417 1.000 101.30375 172 ALA B O 1
ATOM 2311 N N . ARG B 1 118 ? 25.93853 45.22711 53.94864 1.000 105.79570 173 ARG B N 1
ATOM 2312 C CA . ARG B 1 118 ? 25.19619 45.11659 55.20064 1.000 106.02576 173 ARG B CA 1
ATOM 2313 C C . ARG B 1 118 ? 25.89631 44.17939 56.17806 1.000 107.71914 173 ARG B C 1
ATOM 2314 O O . ARG B 1 118 ? 26.58532 43.24464 55.76916 1.000 110.18292 173 ARG B O 1
ATOM 2322 N N . GLY B 1 123 ? 20.29471 45.64663 58.61379 1.000 98.32224 178 GLY B N 1
ATOM 2323 C CA . GLY B 1 123 ? 19.95727 46.95452 59.14359 1.000 104.23208 178 GLY B CA 1
ATOM 2324 C C . GLY B 1 123 ? 20.89032 48.07489 58.71637 1.000 111.44460 178 GLY B C 1
ATOM 2325 O O . GLY B 1 123 ? 20.60679 48.79400 57.75824 1.000 112.05834 178 GLY B O 1
ATOM 2326 N N . ARG B 1 124 ? 22.00665 48.22755 59.43126 1.000 111.16779 179 ARG B N 1
ATOM 2327 C CA . ARG B 1 124 ? 22.96922 49.28203 59.14885 1.000 109.75923 179 ARG B CA 1
ATOM 2328 C C . ARG B 1 124 ? 23.97473 48.82395 58.09180 1.000 107.08538 179 ARG B C 1
ATOM 2329 O O . ARG B 1 124 ? 23.95401 47.68083 57.62979 1.000 106.72288 179 ARG B O 1
ATOM 2337 N N . TRP B 1 125 ? 24.87796 49.72921 57.71410 1.000 106.54264 180 TRP B N 1
ATOM 2338 C CA . TRP B 1 125 ? 25.73604 49.56017 56.54700 1.000 104.58819 180 TRP B CA 1
ATOM 2339 C C . TRP B 1 125 ? 27.20434 49.67503 56.93007 1.000 103.04240 180 TRP B C 1
ATOM 2340 O O . TRP B 1 125 ? 27.60444 50.62824 57.60441 1.000 101.88093 180 TRP B O 1
ATOM 2351 N N . GLU B 1 126 ? 28.00409 48.71679 56.47239 1.000 103.60677 181 GLU B N 1
ATOM 2352 C CA . GLU B 1 126 ? 29.42202 48.63527 56.79140 1.000 102.87245 181 GLU B CA 1
ATOM 2353 C C . GLU B 1 126 ? 30.24980 49.24345 55.66498 1.000 96.39716 181 GLU B C 1
ATOM 2354 O O . GLU B 1 126 ? 29.88549 49.15858 54.48884 1.000 94.35486 181 GLU B O 1
ATOM 2360 N N . ALA B 1 127 ? 31.36217 49.87565 56.03286 1.000 94.50900 182 ALA B N 1
ATOM 2361 C CA . ALA B 1 127 ? 32.31151 50.38661 55.05223 1.000 89.54397 182 ALA B CA 1
ATOM 2362 C C . ALA B 1 127 ? 33.63376 49.65064 55.21047 1.000 90.29781 182 ALA B C 1
ATOM 2363 O O . ALA B 1 127 ? 34.14782 49.51806 56.32545 1.000 91.35697 182 ALA B O 1
ATOM 2365 N N . ARG B 1 128 ? 34.17161 49.15773 54.09929 1.000 88.16408 183 ARG B N 1
ATOM 2366 C CA . ARG B 1 128 ? 35.43275 48.43321 54.10847 1.000 88.07386 183 ARG B CA 1
ATOM 2367 C C . ARG B 1 128 ? 36.28129 48.89660 52.93421 1.000 85.42472 183 ARG B C 1
ATOM 2368 O O . ARG B 1 128 ? 35.75766 49.22913 51.86874 1.000 86.16507 183 ARG B O 1
ATOM 2376 N N . ILE B 1 129 ? 37.59625 48.92193 53.13345 1.000 80.38964 184 ILE B N 1
ATOM 2377 C CA . ILE B 1 129 ? 38.53329 49.27233 52.07558 1.000 84.83010 184 ILE B CA 1
ATOM 2378 C C . ILE B 1 129 ? 39.68123 48.27838 52.07113 1.000 86.16052 184 ILE B C 1
ATOM 2379 O O . ILE B 1 129 ? 40.15460 47.84538 53.12931 1.000 88.34211 184 ILE B O 1
ATOM 2384 N N . GLY B 1 130 ? 40.09789 47.89055 50.87299 1.000 84.41878 185 GLY B N 1
ATOM 2385 C CA . GLY B 1 130 ? 41.27423 47.05680 50.68558 1.000 84.79228 185 GLY B CA 1
ATOM 2386 C C . GLY B 1 130 ? 42.45743 47.91869 50.32651 1.000 90.90970 185 GLY B C 1
ATOM 2387 O O . GLY B 1 130 ? 42.32493 48.91515 49.60993 1.000 92.11088 185 GLY B O 1
ATOM 2388 N N . ARG B 1 131 ? 43.62558 47.55541 50.85333 1.000 91.49893 186 ARG B N 1
ATOM 2389 C CA . ARG B 1 131 ? 44.81885 48.35187 50.62375 1.000 94.54612 186 ARG B CA 1
ATOM 2390 C C . ARG B 1 131 ? 46.00486 47.40001 50.61405 1.000 94.43042 186 ARG B C 1
ATOM 2391 O O . ARG B 1 131 ? 46.20102 46.64509 51.57441 1.000 101.21095 186 ARG B O 1
ATOM 2393 N N . VAL B 1 132 ? 46.78717 47.41414 49.52591 1.000 98.72629 187 VAL B N 1
ATOM 2394 C CA . VAL B 1 132 ? 48.12036 46.84037 49.59405 1.000 102.19619 187 VAL B CA 1
ATOM 2395 C C . VAL B 1 132 ? 48.97462 47.67328 50.54317 1.000 111.77989 187 VAL B C 1
ATOM 2396 O O . VAL B 1 132 ? 48.71394 48.86506 50.78216 1.000 118.91835 187 VAL B O 1
ATOM 2398 N N . PHE B 1 133 ? 49.98589 47.02945 51.12438 1.000 106.39515 188 PHE B N 1
ATOM 2399 C CA . PHE B 1 133 ? 50.89339 47.69941 52.05048 1.000 106.47343 188 PHE B CA 1
ATOM 2400 C C . PHE B 1 133 ? 50.12453 48.31270 53.21973 1.000 107.40744 188 PHE B C 1
ATOM 2401 O O . PHE B 1 133 ? 50.05770 49.53116 53.39582 1.000 108.91200 188 PHE B O 1
ATOM 2403 N N . GLY B 1 134 ? 49.53266 47.42351 54.00857 1.000 108.47193 189 GLY B N 1
ATOM 2404 C CA . GLY B 1 134 ? 48.82793 47.81401 55.21511 1.000 106.22044 189 GLY B CA 1
ATOM 2405 C C . GLY B 1 134 ? 48.11394 46.60572 55.77983 1.000 108.77461 189 GLY B C 1
ATOM 2406 O O . GLY B 1 134 ? 48.49148 45.46534 55.50037 1.000 117.48171 189 GLY B O 1
ATOM 2407 N N . ASN B 1 135 ? 47.09088 46.86044 56.58942 1.000 102.29873 190 ASN B N 1
ATOM 2408 C CA . ASN B 1 135 ? 46.15342 45.79121 56.89838 1.000 103.39001 190 ASN B CA 1
ATOM 2409 C C . ASN B 1 135 ? 45.31432 45.50706 55.65734 1.000 105.04975 190 ASN B C 1
ATOM 2410 O O . ASN B 1 135 ? 44.95019 46.42320 54.91317 1.000 102.11683 190 ASN B O 1
ATOM 2415 N N . LYS B 1 136 ? 45.02473 44.22511 55.42452 1.000 103.79044 191 LYS B N 1
ATOM 2416 C CA . LYS B 1 136 ? 44.47754 43.81012 54.13557 1.000 99.05047 191 LYS B CA 1
ATOM 2417 C C . LYS B 1 136 ? 43.14514 44.49113 53.84578 1.000 98.53019 191 LYS B C 1
ATOM 2418 O O . LYS B 1 136 ? 42.96022 45.08300 52.77683 1.000 97.24073 191 LYS B O 1
ATOM 2420 N N . TYR B 1 137 ? 42.20401 44.42398 54.78705 1.000 93.91610 192 TYR B N 1
ATOM 2421 C CA . TYR B 1 137 ? 40.84866 44.94166 54.58793 1.000 88.60681 192 TYR B CA 1
ATOM 2422 C C . TYR B 1 137 ? 40.50682 45.82654 55.78331 1.000 94.38352 192 TYR B C 1
ATOM 2423 O O . TYR B 1 137 ? 39.94512 45.35698 56.77678 1.000 95.57785 192 TYR B O 1
ATOM 2432 N N . LEU B 1 138 ? 40.84917 47.10909 55.67153 1.000 93.20182 193 LEU B N 1
ATOM 2433 C CA . LEU B 1 138 ? 40.62734 48.05856 56.75406 1.000 92.44941 193 LEU B CA 1
ATOM 2434 C C . LEU B 1 138 ? 39.14456 48.14581 57.09880 1.000 91.14994 193 LEU B C 1
ATOM 2435 O O . LEU B 1 138 ? 38.27793 48.07620 56.22299 1.000 85.67185 193 LEU B O 1
ATOM 2440 N N . TYR B 1 139 ? 38.85325 48.27418 58.38975 1.000 96.08197 194 TYR B N 1
ATOM 2441 C CA . TYR B 1 139 ? 37.48435 48.45068 58.85420 1.000 92.73925 194 TYR B CA 1
ATOM 2442 C C . TYR B 1 139 ? 37.21041 49.93981 59.03270 1.000 90.35822 194 TYR B C 1
ATOM 2443 O O . TYR B 1 139 ? 37.93695 50.62607 59.75646 1.000 98.51591 194 TYR B O 1
ATOM 2452 N N . LEU B 1 140 ? 36.16318 50.43705 58.37714 1.000 92.91086 195 LEU B N 1
ATOM 2453 C CA . LEU B 1 140 ? 35.86110 51.86337 58.37573 1.000 95.45773 195 LEU B CA 1
ATOM 2454 C C . LEU B 1 140 ? 34.68009 52.23715 59.26273 1.000 96.74418 195 LEU B C 1
ATOM 2455 O O . LEU B 1 140 ? 34.48297 53.42659 59.53188 1.000 97.57167 195 LEU B O 1
ATOM 2460 N N . GLY B 1 141 ? 33.89956 51.27247 59.72329 1.000 99.35883 196 GLY B N 1
ATOM 2461 C CA . GLY B 1 141 ? 32.80982 51.54352 60.63655 1.000 101.65483 196 GLY B CA 1
ATOM 2462 C C . GLY B 1 141 ? 31.45138 51.21669 60.03730 1.000 101.55274 196 GLY B C 1
ATOM 2463 O O . GLY B 1 141 ? 31.30577 50.87294 58.85936 1.000 106.56896 196 GLY B O 1
ATOM 2464 N N . THR B 1 142 ? 30.44645 51.33614 60.89857 1.000 96.91897 197 THR B N 1
ATOM 2465 C CA . THR B 1 142 ? 29.05828 51.09527 60.54277 1.000 101.23900 197 THR B CA 1
ATOM 2466 C C . THR B 1 142 ? 28.27826 52.40460 60.60810 1.000 102.65382 197 THR B C 1
ATOM 2467 O O . THR B 1 142 ? 28.51833 53.24069 61.48431 1.000 110.83393 197 THR B O 1
ATOM 2471 N N . TYR B 1 143 ? 27.36931 52.59274 59.65377 1.000 101.78909 198 TYR B N 1
ATOM 2472 C CA . TYR B 1 143 ? 26.64927 53.84491 59.48606 1.000 105.87997 198 TYR B CA 1
ATOM 2473 C C . TYR B 1 143 ? 25.20165 53.54426 59.12030 1.000 110.06156 198 TYR B C 1
ATOM 2474 O O . TYR B 1 143 ? 24.86913 52.45141 58.65668 1.000 109.28840 198 TYR B O 1
ATOM 2483 N N . ASN B 1 144 ? 24.33866 54.53588 59.33043 1.000 113.49508 199 ASN B N 1
ATOM 2484 C CA . ASN B 1 144 ? 22.90021 54.34066 59.20740 1.000 111.20149 199 ASN B CA 1
ATOM 2485 C C . ASN B 1 144 ? 22.38230 54.51247 57.78573 1.000 113.18130 199 ASN B C 1
ATOM 2486 O O . ASN B 1 144 ? 21.21444 54.20088 57.52860 1.000 115.39486 199 ASN B O 1
ATOM 2491 N N . THR B 1 145 ? 23.21000 54.99328 56.86152 1.000 114.50634 200 THR B N 1
ATOM 2492 C CA . THR B 1 145 ? 22.82422 55.11055 55.46309 1.000 113.62206 200 THR B CA 1
ATOM 2493 C C . THR B 1 145 ? 23.97870 54.65670 54.58375 1.000 110.14417 200 THR B C 1
ATOM 2494 O O . THR B 1 145 ? 25.14341 54.69219 54.99435 1.000 102.00918 200 THR B O 1
ATOM 2498 N N . GLN B 1 146 ? 23.64056 54.22220 53.36446 1.000 109.36438 201 GLN B N 1
ATOM 2499 C CA . GLN B 1 146 ? 24.67995 53.90213 52.39241 1.000 105.12854 201 GLN B CA 1
ATOM 2500 C C . GLN B 1 146 ? 25.52660 55.11922 52.06733 1.000 106.42586 201 GLN B C 1
ATOM 2501 O O . GLN B 1 146 ? 26.70674 54.97845 51.73925 1.000 108.18679 201 GLN B O 1
ATOM 2507 N N . GLU B 1 147 ? 24.94150 56.31629 52.13522 1.000 103.72565 202 GLU B N 1
ATOM 2508 C CA . GLU B 1 147 ? 25.68688 57.52015 51.78699 1.000 100.18396 202 GLU B CA 1
ATOM 2509 C C . GLU B 1 147 ? 26.84708 57.75024 52.75007 1.000 105.07233 202 GLU B C 1
ATOM 2510 O O . GLU B 1 147 ? 27.95828 58.08085 52.32249 1.000 106.39269 202 GLU B O 1
ATOM 2516 N N . GLU B 1 148 ? 26.61615 57.56662 54.05402 1.000 106.76974 203 GLU B N 1
ATOM 2517 C CA . GLU B 1 148 ? 27.68012 57.79639 55.02915 1.000 106.62793 203 GLU B CA 1
ATOM 2518 C C . GLU B 1 148 ? 28.80622 56.77866 54.87314 1.000 101.70320 203 GLU B C 1
ATOM 2519 O O . GLU B 1 148 ? 29.98958 57.14087 54.87979 1.000 97.97080 203 GLU B O 1
ATOM 2525 N N . ALA B 1 149 ? 28.45823 55.49541 54.73870 1.000 100.91926 204 ALA B N 1
ATOM 2526 C CA . ALA B 1 149 ? 29.48383 54.47492 54.54038 1.000 99.42324 204 ALA B CA 1
ATOM 2527 C C . ALA B 1 149 ? 30.23062 54.70092 53.23417 1.000 94.42424 204 ALA B C 1
ATOM 2528 O O . ALA B 1 149 ? 31.45036 54.51109 53.16487 1.000 92.83508 204 ALA B O 1
ATOM 2530 N N . ALA B 1 150 ? 29.51172 55.11490 52.18968 1.000 93.03638 205 ALA B N 1
ATOM 2531 C CA . ALA B 1 150 ? 30.14757 55.43686 50.91849 1.000 94.77322 205 ALA B CA 1
ATOM 2532 C C . ALA B 1 150 ? 31.12755 56.58878 51.07174 1.000 98.04481 205 ALA B C 1
ATOM 2533 O O . ALA B 1 150 ? 32.21636 56.56321 50.49392 1.000 95.29778 205 ALA B O 1
ATOM 2535 N N . ALA B 1 151 ? 30.75467 57.61137 51.84373 1.000 96.06063 206 ALA B N 1
ATOM 2536 C CA . ALA B 1 151 ? 31.65813 58.73051 52.08620 1.000 90.04002 206 ALA B CA 1
ATOM 2537 C C . ALA B 1 151 ? 32.87717 58.29307 52.88790 1.000 90.46419 206 ALA B C 1
ATOM 2538 O O . ALA B 1 151 ? 33.98749 58.77974 52.65307 1.000 89.57942 206 ALA B O 1
ATOM 2540 N N . ALA B 1 152 ? 32.68502 57.39536 53.85718 1.000 88.05083 207 ALA B N 1
ATOM 2541 C CA . ALA B 1 152 ? 33.81989 56.87086 54.61141 1.000 89.53166 207 ALA B CA 1
ATOM 2542 C C . ALA B 1 152 ? 34.77120 56.10190 53.69975 1.000 93.03143 207 ALA B C 1
ATOM 2543 O O . ALA B 1 152 ? 35.99575 56.27036 53.77559 1.000 92.62940 207 ALA B O 1
ATOM 2545 N N . TYR B 1 153 ? 34.22362 55.26689 52.81408 1.000 90.01756 208 TYR B N 1
ATOM 2546 C CA . TYR B 1 153 ? 35.05823 54.60403 51.81782 1.000 91.04922 208 TYR B CA 1
ATOM 2547 C C . TYR B 1 153 ? 35.76361 55.62373 50.94112 1.000 88.77854 208 TYR B C 1
ATOM 2548 O O . TYR B 1 153 ? 36.97136 55.51219 50.69225 1.000 84.06831 208 TYR B O 1
ATOM 2557 N N . ASP B 1 154 ? 35.02123 56.63371 50.48011 1.000 86.80843 209 ASP B N 1
ATOM 2558 C CA . ASP B 1 154 ? 35.58780 57.63764 49.59384 1.000 84.33544 209 ASP B CA 1
ATOM 2559 C C . ASP B 1 154 ? 36.75288 58.34548 50.26397 1.000 89.92813 209 ASP B C 1
ATOM 2560 O O . ASP B 1 154 ? 37.79094 58.57058 49.63544 1.000 95.74348 209 ASP B O 1
ATOM 2565 N N . MET B 1 155 ? 36.62206 58.65138 51.55545 1.000 88.21944 210 MET B N 1
ATOM 2566 C CA . MET B 1 155 ? 37.70362 59.31942 52.26860 1.000 91.59287 210 MET B CA 1
ATOM 2567 C C . MET B 1 155 ? 38.89297 58.38642 52.47037 1.000 93.41793 210 MET B C 1
ATOM 2568 O O . MET B 1 155 ? 40.05034 58.81489 52.36782 1.000 91.15682 210 MET B O 1
ATOM 2573 N N . ALA B 1 156 ? 38.63394 57.10690 52.75294 1.000 90.46609 211 ALA B N 1
ATOM 2574 C CA . ALA B 1 156 ? 39.74012 56.16855 52.91916 1.000 92.55610 211 ALA B CA 1
ATOM 2575 C C . ALA B 1 156 ? 40.49440 55.95360 51.61129 1.000 96.69538 211 ALA B C 1
ATOM 2576 O O . ALA B 1 156 ? 41.70137 55.67817 51.62642 1.000 94.54154 211 ALA B O 1
ATOM 2578 N N . ALA B 1 157 ? 39.80223 56.08052 50.47652 1.000 93.23754 212 ALA B N 1
ATOM 2579 C CA . ALA B 1 157 ? 40.43610 55.83606 49.18270 1.000 91.68068 212 ALA B CA 1
ATOM 2580 C C . ALA B 1 157 ? 41.44220 56.92822 48.82793 1.000 93.98217 212 ALA B C 1
ATOM 2581 O O . ALA B 1 157 ? 42.53759 56.63063 48.33288 1.000 95.34624 212 ALA B O 1
ATOM 2583 N N . ILE B 1 158 ? 41.09138 58.19718 49.07075 1.000 94.68314 213 ILE B N 1
ATOM 2584 C CA . ILE B 1 158 ? 41.97481 59.29849 48.68657 1.000 91.55827 213 ILE B CA 1
ATOM 2585 C C . ILE B 1 158 ? 43.32721 59.16059 49.36436 1.000 90.63914 213 ILE B C 1
ATOM 2586 O O . ILE B 1 158 ? 44.37206 59.43963 48.76410 1.000 104.00215 213 ILE B O 1
ATOM 2591 N N . GLU B 1 159 ? 43.33127 58.73364 50.61809 1.000 92.18407 214 GLU B N 1
ATOM 2592 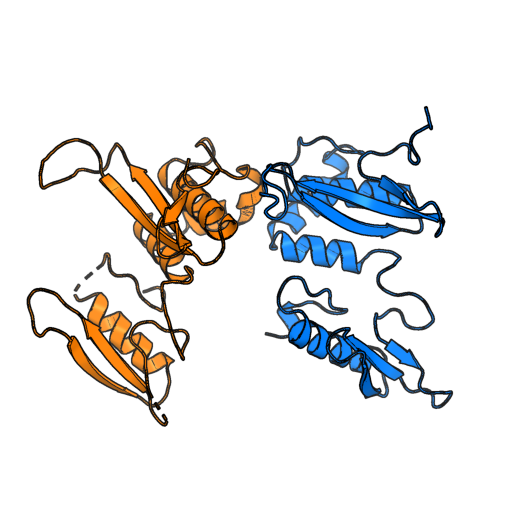C CA . GLU B 1 159 ? 44.56843 58.58012 51.36378 1.000 91.32330 214 GLU B CA 1
ATOM 2593 C C . GLU B 1 159 ? 45.43346 57.45126 50.81104 1.000 83.76638 214 GLU B C 1
ATOM 2594 O O . GLU B 1 159 ? 45.01605 56.71061 49.92056 1.000 98.42652 214 GLU B O 1
ATOM 2600 N N . ALA B 1 163 ? 44.40331 60.50103 45.28402 1.000 90.11479 218 ALA B N 1
ATOM 2601 C CA . ALA B 1 163 ? 44.15314 61.52428 44.27219 1.000 91.02116 218 ALA B CA 1
ATOM 2602 C C . ALA B 1 163 ? 43.79005 60.86500 42.94564 1.000 98.82527 218 ALA B C 1
ATOM 2603 O O . ALA B 1 163 ? 42.96536 61.37362 42.18318 1.000 92.87577 218 ALA B O 1
ATOM 2605 N N . ASN B 1 164 ? 44.42411 59.72598 42.67536 1.000 103.92885 219 ASN B N 1
ATOM 2606 C CA . ASN B 1 164 ? 44.02722 58.85992 41.57354 1.000 94.51728 219 ASN B CA 1
ATOM 2607 C C . ASN B 1 164 ? 42.87072 57.94541 41.94718 1.000 98.01641 219 ASN B C 1
ATOM 2608 O O . ASN B 1 164 ? 42.38809 57.19617 41.08984 1.000 82.28365 219 ASN B O 1
ATOM 2610 N N . ALA B 1 165 ? 42.42092 58.00005 43.19867 1.000 98.43696 220 ALA B N 1
ATOM 2611 C CA . ALA B 1 165 ? 41.38694 57.10257 43.68844 1.000 94.07089 220 ALA B CA 1
ATOM 2612 C C . ALA B 1 165 ? 40.05166 57.35393 42.99402 1.000 93.03944 220 ALA B C 1
ATOM 2613 O O . ALA B 1 165 ? 39.71746 58.48148 42.61771 1.000 83.51499 220 ALA B O 1
ATOM 2615 N N . VAL B 1 166 ? 39.28851 56.27805 42.81981 1.000 85.57768 221 VAL B N 1
ATOM 2616 C CA . VAL B 1 166 ? 37.94709 56.34385 42.25421 1.000 77.08528 221 VAL B CA 1
ATOM 2617 C C . VAL B 1 166 ? 36.95282 56.25530 43.40229 1.000 89.92179 221 VAL B C 1
ATOM 2618 O O . VAL B 1 166 ? 36.95687 55.28169 44.16650 1.000 88.53275 221 VAL B O 1
ATOM 2622 N N . THR B 1 167 ? 36.08832 57.25855 43.51132 1.000 88.92683 222 THR B N 1
ATOM 2623 C CA . THR B 1 167 ? 35.21064 57.42183 44.65677 1.000 82.94090 222 THR B CA 1
ATOM 2624 C C . THR B 1 167 ? 33.75468 57.35404 44.22133 1.000 83.74677 222 THR B C 1
ATOM 2625 O O . THR B 1 167 ? 33.41519 57.61235 43.06261 1.000 84.42723 222 THR B O 1
ATOM 2629 N N . ASN B 1 168 ? 32.89143 57.02614 45.18412 1.000 79.67642 223 ASN B N 1
ATOM 2630 C CA . ASN B 1 168 ? 31.45714 57.00098 44.91988 1.000 85.55531 223 ASN B CA 1
ATOM 2631 C C . ASN B 1 168 ? 30.94823 58.37420 44.50070 1.000 91.56356 223 ASN B C 1
ATOM 2632 O O . ASN B 1 168 ? 30.07155 58.48220 43.63494 1.000 93.42598 223 ASN B O 1
ATOM 2637 N N . PHE B 1 169 ? 31.48935 59.43316 45.09989 1.000 90.24171 224 PHE B N 1
ATOM 2638 C CA . PHE B 1 169 ? 31.06399 60.79867 44.83877 1.000 94.68950 224 PHE B CA 1
ATOM 2639 C C . PHE B 1 169 ? 32.24803 61.63803 44.37179 1.000 98.66611 224 PHE B C 1
ATOM 2640 O O . PHE B 1 169 ? 33.39818 61.37597 44.73814 1.000 92.52829 224 PHE B O 1
ATOM 2648 N N . ASP B 1 170 ? 31.95321 62.65558 43.55962 1.000 99.24182 225 ASP B N 1
ATOM 2649 C CA . ASP B 1 170 ? 32.98578 63.51760 42.98555 1.000 101.03334 225 ASP B CA 1
ATOM 2650 C C . ASP B 1 170 ? 33.56780 64.41695 44.07021 1.000 105.07981 225 ASP B C 1
ATOM 2651 O O . ASP B 1 170 ? 32.92013 65.37928 44.49426 1.000 116.29041 225 ASP B O 1
ATOM 2656 N N . ILE B 1 171 ? 34.78188 64.10401 44.52269 1.000 102.26828 226 ILE B N 1
ATOM 2657 C CA . ILE B 1 171 ? 35.52714 64.95976 45.45494 1.000 108.85710 226 ILE B CA 1
ATOM 2658 C C . ILE B 1 171 ? 34.74890 65.26418 46.73655 1.000 106.46989 226 ILE B C 1
ATOM 2659 O O . ILE B 1 171 ? 34.60651 64.41895 47.61298 1.000 112.86389 226 ILE B O 1
#

Foldseek 3Di:
DDDACDPAPQWHQDPPPRWTWGKDKQQADADPVDGHGIDIGTLETAPDNVLSQVLNQLLCCLRPNQPDDGRDHSVVCVVVNVVSVVDDSLQVSLVSHLPHPPQDDDDDSAPQWDDDPPPQWIWGWPADVVVRDRDTQDIGNDRVVSQVSNQVVQCVRPPRSGRGNDHPVVPD/DQDDAPQWHQPPPPRWIWGKDKDQCDFDPVVTDGIDIGTQETAPDNVLSQVLNQLLVCLVPHQVDDGPDHSVVCVVVNVVSVVDHSLLVSLVSHLPHPVQDDDPDSAHQWDDCWIWGWDADPPDPGIDGQDIDNDSVVSQVSNQVVQVCRSGRGNDRD

Secondary structure (DSSP, 8-state):
-PPPS-SSTTEEE-TTT--EEEEEEEEEEE-SSSSSEEEEEEEEEESSHHHHHHHHHHHHHHHH-TTS--SS-GGGGHHHHHHHHTS-HHHHHHHHHHTSTTSS-SSSSSTTEEEETTTTEEEEEEEETTTTEEEEEEEESSHHHHHHHHHHHHHHHH-TT---SS-GGGG-/--SSSTTEEE-TTT--EEEEEEEEEEEETTTTEEEEEEEEEEESSHHHHHHHHHHHHHHHH-TTS--SS-GGGGHHHHHHHHHS-HHHHHHHHHHTSTTSS-SSSSSTTEE---EEEEEE-SSS-SEEEEEEESSHHHHHHHHHHHHH------SS--

Solvent-accessible surface area: 20274 Å² total; per-residue (Å²): 173,128,194,143,60,3,123,44,111,12,5,52,110,57,163,189,86,17,83,35,46,0,42,1,129,11,140,18,3,82,34,92,166,104,115,154,78,2,81,109,30,100,5,1,14,12,70,53,45,93,36,0,0,54,8,8,0,21,0,0,6,20,16,47,4,70,137,32,112,35,31,54,76,14,125,77,6,75,172,64,30,121,99,6,78,183,35,69,41,91,67,16,28,11,34,12,68,49,149,9,32,31,14,28,123,70,109,3,130,32,85,20,13,60,117,42,151,98,68,46,85,21,31,0,69,2,34,74,147,149,44,134,113,136,42,124,40,16,26,55,100,60,40,75,79,0,0,30,11,7,0,110,12,0,47,135,86,108,34,96,87,6,28,0,10,55,76,54,68,103,65,189,259,67,12,83,15,122,13,8,53,117,70,181,196,79,22,80,26,54,0,40,1,144,5,152,92,38,146,40,83,126,120,104,132,174,3,96,102,13,92,0,2,12,8,83,55,28,65,37,0,0,47,15,6,0,22,0,0,6,47,36,104,19,74,147,21,112,34,19,11,49,20,78,34,8,47,82,49,35,124,96,3,132,195,30,75,66,104,67,20,21,18,22,12,75,43,143,11,40,26,20,26,138,73,96,13,157,27,100,20,12,54,159,85,114,21,48,0,73,16,48,41,103,115,62,104,82,116,66,136,38,14,58,52,101,61,40,81,82,0,0,45,21,24,11,138,27,19,92,189,114,98,33,29,13,8,87,102,177

Radius of gyration: 24.19 Å; Cα contacts (8 Å, |Δi|>4): 569; chains: 2; bounding box: 80×41×70 Å

Sequence (330 aa):
STRRSSIYRGVTRHRWTGRFEAHLWDKSSWNSIQNKKGKQVYLGAYDSEEAAAHTYDLAALKYWGPDTILNFPAETYTKELEEMQRVTKEEYLASLRRQSSGFSRGVSKYRGVARHHHNGRWEARIGRVFGNKYLYLGTYNTQEEAAAAYDMAAIEYRGANAVTNFDISNYIRSSIYRGVTRHRWTGRFEAHLWDKSSWNSIQNKKGKQVYLGAYDSEEAAAHTYDLAALKYWGPDTILNFPAETYTKELEEMQRVTKEEYLASLRRQSSGFSRGVSKYRGVARGRWEARIGRVFGNKYLYLGTYNTQEEAAAAYDMAAIEANAVTNFDI

CATH classification: 3.30.730.10

InterPro domains:
  IPR001471 AP2/ERF domain [PF00847] (66-123)
  IPR001471 AP2/ERF domain [PF00847] (166-217)
  IPR001471 AP2/ERF domain [PR00367] (66-77)
  IPR001471 AP2/ERF domain [PR00367] (207-227)
  IPR001471 AP2/ERF domain [PS51032] (65-131)
  IPR001471 AP2/ERF domain [PS51032] (167-225)
  IPR001471 AP2/ERF domain [SM00380] (65-137)
  IPR001471 AP2/ERF domain [SM00380] (167-231)
  IPR001471 AP2/ERF domain [cd00018] (64-132)
  IPR001471 AP2/ERF domain [cd00018] (166-227)
  IPR016177 DNA-binding domain superfamily [SSF54171] (64-132)
  IPR016177 DNA-binding domain superfamily [SSF54171] (166-227)
  IPR036955 AP2/ERF domain superfamily [G3DSA:3.30.730.10] (65-133)
  IPR036955 AP2/ERF domain superfamily [G3DSA:3.30.730.10] (166-227)

Organism: Arabidopsis thaliana (NCBI:txid3702)

B-factor: mean 81.48, std 19.34, range [39.0, 172.92]

GO terms:
  GO:0019900 kinase binding (F, IPI)
  GO:0003677 DNA binding (F, IDA)
  GO:0009744 response to sucrose (P, IEP)
  GO:1901959 positive regulation of cutin biosynthetic process (P, IGI)
  GO:0019432 triglyceride biosynthetic process (P, IMP)
  GO:0006109 regulation of carbohydrate metabolic process (P, IMP)
  GO:0006110 regulation of glycolytic process (P, IMP)
  GO:0006629 lipid metabolic process (P, IMP)
  GO:0008610 lipid biosynthetic process (P, IMP)
  GO:0005634 nucleus (C, IC)

Nearest PDB structures (foldseek):
  7wq5-assembly1_A  TM=1.006E+00  e=1.280E-36  Arabidopsis thaliana
  7wq5-assembly2_B  TM=9.811E-01  e=1.921E-28  Arabidopsis thaliana
  7et4-assembly3_G  TM=8.109E-01  e=1.760E-05  Arabidopsis thaliana
  7et4-assembly2_D  TM=8.318E-01  e=3.846E-05  Arabidopsis thaliana
  1gcc-assembly1_A  TM=8.728E-01  e=6.119E-04  Arabidopsis thaliana